Protein AF-A0A1V5GIY4-F1 (afdb_monomer_lite)

Foldseek 3Di:
DVVLLVVLLVLLVVLLVVLLPDLDLDPRDPSSVVSLVSLLVQLVCLVVCVCPPPLCRCLSVLSNVLSVVSVVLSVVCVPPVPLSSQLSVQLSVLSVCLVDVQQPLQCCLPPPPQQDKDWDQQVQWPKDKDAWPDQDPLSKIKGFFQIKIKTKDAAQQGDFFKKAWDKAWDPPFFKKKKFKWWDFPVDDDIHGRQWIFIGGPPDRLRRMIGGDDDGGTGMMMMMIGTDHGGIMMMGNIMMTSDRRHRPRDPPSSCVSSVVSSVVSCCVPDPQNVDDCVVCVPVVVVVVVVVVVVVVVVVVVVVVVPDPDDDDDDPDDPDDDDDDDDDDDDDD

Structure (mmCIF, N/CA/C/O backbone):
data_AF-A0A1V5GIY4-F1
#
_entry.id   AF-A0A1V5GIY4-F1
#
loop_
_atom_site.group_PDB
_atom_site.id
_atom_site.type_symbol
_atom_site.label_atom_id
_atom_site.label_alt_id
_atom_site.label_comp_id
_atom_site.label_asym_id
_atom_site.label_entity_id
_atom_site.label_seq_id
_atom_site.pdbx_PDB_ins_code
_atom_site.Cartn_x
_atom_site.Cartn_y
_atom_site.Cartn_z
_atom_site.occupancy
_atom_site.B_iso_or_equiv
_atom_site.auth_seq_id
_atom_site.auth_comp_id
_atom_site.auth_asym_id
_atom_site.auth_atom_id
_atom_site.pdbx_PDB_model_num
ATOM 1 N N . MET A 1 1 ? 5.012 -14.924 2.495 1.00 87.38 1 MET A N 1
ATOM 2 C CA . MET A 1 1 ? 4.623 -13.630 3.108 1.00 87.38 1 MET A CA 1
ATOM 3 C C . MET A 1 1 ? 3.136 -13.306 2.994 1.00 87.38 1 MET A C 1
ATOM 5 O O . MET A 1 1 ? 2.522 -13.155 4.038 1.00 87.38 1 MET A O 1
ATOM 9 N N . LYS A 1 2 ? 2.512 -13.271 1.803 1.00 90.75 2 LYS A N 1
ATOM 10 C CA . LYS A 1 2 ? 1.070 -12.944 1.673 1.00 90.75 2 LYS A CA 1
ATOM 11 C C . LYS A 1 2 ? 0.126 -13.796 2.541 1.00 90.75 2 LYS A C 1
ATOM 13 O O . LYS A 1 2 ? -0.765 -13.261 3.184 1.00 90.75 2 LYS A O 1
ATOM 18 N N . TYR A 1 3 ? 0.368 -15.106 2.629 1.00 92.69 3 TYR A N 1
ATOM 19 C CA . TYR A 1 3 ? -0.431 -16.002 3.473 1.00 92.69 3 TYR A CA 1
ATOM 20 C C . TYR A 1 3 ? -0.232 -15.743 4.969 1.00 92.69 3 TYR A C 1
ATOM 22 O O . TYR A 1 3 ? -1.194 -15.788 5.723 1.00 92.69 3 TYR A O 1
ATOM 30 N N . LEU A 1 4 ? 0.994 -15.407 5.386 1.00 93.62 4 LEU A N 1
ATOM 31 C CA . LEU A 1 4 ? 1.284 -15.017 6.766 1.00 93.62 4 LEU A CA 1
ATOM 32 C C . LEU A 1 4 ? 0.548 -13.723 7.129 1.00 93.62 4 LEU A C 1
ATOM 34 O O . LEU A 1 4 ? -0.063 -13.651 8.188 1.00 93.62 4 LEU A O 1
ATOM 38 N N . PHE A 1 5 ? 0.559 -12.732 6.233 1.00 94.94 5 PHE A N 1
ATOM 39 C CA . PHE A 1 5 ? -0.200 -11.495 6.411 1.00 94.94 5 PHE A CA 1
ATOM 40 C C . PHE A 1 5 ? -1.698 -11.778 6.593 1.00 94.94 5 PHE A C 1
ATOM 42 O O . PHE A 1 5 ? -2.282 -11.338 7.580 1.00 94.94 5 PHE A O 1
ATOM 49 N N . LEU A 1 6 ? -2.301 -12.570 5.699 1.00 95.19 6 LEU A N 1
ATOM 50 C CA . LEU A 1 6 ? -3.722 -12.927 5.787 1.00 95.19 6 LEU A CA 1
ATOM 51 C C . LEU A 1 6 ? -4.052 -13.708 7.065 1.00 95.19 6 LEU A C 1
ATOM 53 O O . LEU A 1 6 ? -5.088 -13.456 7.675 1.00 95.19 6 LEU A O 1
ATOM 57 N N . LEU A 1 7 ? -3.173 -14.617 7.491 1.00 95.81 7 LEU A N 1
ATOM 58 C CA . LEU A 1 7 ? -3.348 -15.394 8.717 1.00 95.81 7 LEU A CA 1
ATOM 59 C C . LEU A 1 7 ? -3.326 -14.489 9.954 1.00 95.81 7 LEU A C 1
ATOM 61 O O . LEU A 1 7 ? -4.233 -14.570 10.780 1.00 95.81 7 LEU A O 1
ATOM 65 N N . VAL A 1 8 ? -2.330 -13.604 10.074 1.00 95.88 8 VAL A N 1
ATOM 66 C CA . VAL A 1 8 ? -2.232 -12.674 11.213 1.00 95.88 8 VAL A CA 1
ATOM 67 C C . VAL A 1 8 ? -3.411 -11.699 11.215 1.00 95.88 8 VAL A C 1
ATOM 69 O O . VAL A 1 8 ? -4.016 -11.485 12.264 1.00 95.88 8 VAL A O 1
ATOM 72 N N . LEU A 1 9 ? -3.807 -11.181 10.050 1.00 96.00 9 LEU A N 1
ATOM 73 C CA . LEU A 1 9 ? -4.969 -10.302 9.925 1.00 96.00 9 LEU A CA 1
ATOM 74 C C . LEU A 1 9 ? -6.262 -11.004 10.363 1.00 96.00 9 LEU A C 1
ATOM 76 O O . LEU A 1 9 ? -7.011 -10.467 11.180 1.00 96.00 9 LEU A O 1
ATOM 80 N N . ALA A 1 10 ? -6.505 -12.221 9.870 1.00 95.56 10 ALA A N 1
ATOM 81 C CA . ALA A 1 10 ? -7.670 -13.016 10.246 1.00 95.56 10 ALA A CA 1
ATOM 82 C C . ALA A 1 10 ? -7.675 -13.347 11.747 1.00 95.56 10 ALA A C 1
ATOM 84 O O . ALA A 1 10 ? -8.715 -13.235 12.394 1.00 95.56 10 ALA A O 1
ATOM 85 N N . SER A 1 11 ? -6.512 -13.682 12.311 1.00 94.44 11 SER A N 1
ATOM 86 C CA . SER A 1 11 ? -6.311 -13.913 13.746 1.00 94.44 11 SER A CA 1
ATOM 87 C C . SER A 1 11 ? -6.731 -12.703 14.588 1.00 94.44 11 SER A C 1
ATOM 89 O O . SER A 1 11 ? -7.513 -12.859 15.532 1.00 94.44 11 SER A O 1
ATOM 91 N N . VAL A 1 12 ? -6.276 -11.496 14.230 1.00 94.81 12 VAL A N 1
ATOM 92 C CA . VAL A 1 12 ? -6.624 -10.266 14.958 1.00 94.81 12 VAL A CA 1
ATOM 93 C C . VAL A 1 12 ? -8.115 -9.978 14.831 1.00 94.81 12 VAL A C 1
ATOM 95 O O . VAL A 1 12 ? -8.777 -9.757 15.842 1.00 94.81 12 VAL A O 1
ATOM 98 N N . ILE A 1 13 ? -8.673 -10.054 13.617 1.00 95.12 13 ILE A N 1
ATOM 99 C CA . ILE A 1 13 ? -10.107 -9.829 13.385 1.00 95.12 13 ILE A CA 1
ATOM 100 C C . ILE A 1 13 ? -10.949 -10.797 14.217 1.00 95.12 13 ILE A C 1
ATOM 102 O O . ILE A 1 13 ? -11.866 -10.365 14.917 1.00 95.12 13 ILE A O 1
ATOM 106 N N . PHE A 1 14 ? -10.628 -12.091 14.178 1.00 93.56 14 PHE A N 1
ATOM 107 C CA . PHE A 1 14 ? -11.342 -13.114 14.933 1.00 93.56 14 PHE A CA 1
ATOM 108 C C . PHE A 1 14 ? -11.230 -12.882 16.444 1.00 93.56 14 PHE A C 1
ATOM 110 O O . PHE A 1 14 ? -12.246 -12.870 17.143 1.00 93.56 14 PHE A O 1
ATOM 117 N N . SER A 1 15 ? -10.019 -12.625 16.944 1.00 92.44 15 SER A N 1
ATOM 118 C CA . SER A 1 15 ? -9.764 -12.413 18.374 1.00 92.44 15 SER A CA 1
ATOM 119 C C . SER A 1 15 ? -10.493 -11.182 18.904 1.00 92.44 15 SER A C 1
ATOM 121 O O . SER A 1 15 ? -11.152 -11.262 19.944 1.00 92.44 15 SER A O 1
ATOM 123 N N . THR A 1 16 ? -10.455 -10.069 18.168 1.00 90.81 16 THR A N 1
ATOM 124 C CA . THR A 1 16 ? -11.160 -8.837 18.535 1.00 90.81 16 THR A CA 1
ATOM 125 C C . THR A 1 16 ? -12.672 -9.011 18.437 1.00 90.81 16 THR A C 1
ATOM 127 O O . THR A 1 16 ? -13.391 -8.641 19.364 1.00 90.81 16 THR A O 1
ATOM 130 N N . ALA A 1 17 ? -13.187 -9.630 17.370 1.00 90.31 17 ALA A N 1
ATOM 131 C CA . ALA A 1 17 ? -14.623 -9.868 17.206 1.00 90.31 17 ALA A CA 1
ATOM 132 C C . ALA A 1 17 ? -15.195 -10.777 18.306 1.00 90.31 17 ALA A C 1
ATOM 134 O O . ALA A 1 17 ? -16.286 -10.518 18.826 1.00 90.31 17 ALA A O 1
ATOM 135 N N . PHE A 1 18 ? -14.456 -11.817 18.693 1.00 88.38 18 PHE A N 1
ATOM 136 C CA . PHE A 1 18 ? -14.842 -12.697 19.790 1.00 88.38 18 PHE A CA 1
ATOM 137 C C . PHE A 1 18 ? -14.776 -11.972 21.139 1.00 88.38 18 PHE A C 1
ATOM 139 O O . PHE A 1 18 ? -15.748 -12.001 21.898 1.00 88.38 18 PHE A O 1
ATOM 146 N N . SER A 1 19 ? -13.688 -11.237 21.395 1.00 85.50 19 SER A N 1
ATOM 147 C CA . SER A 1 19 ? -13.547 -10.378 22.576 1.00 85.50 19 SER A CA 1
ATOM 148 C C . SER A 1 19 ? -14.716 -9.400 22.703 1.00 85.50 19 SER A C 1
ATOM 150 O O . SER A 1 19 ? -15.305 -9.274 23.775 1.00 85.50 19 SER A O 1
ATOM 152 N N . ILE A 1 20 ? -15.131 -8.759 21.607 1.00 85.62 20 ILE A N 1
ATOM 153 C CA . ILE A 1 20 ? -16.282 -7.851 21.553 1.00 85.62 20 ILE A CA 1
ATOM 154 C C . ILE A 1 20 ? -17.568 -8.541 22.029 1.00 85.62 20 ILE A C 1
ATOM 156 O O . ILE A 1 20 ? -18.307 -7.934 22.810 1.00 85.62 20 ILE A O 1
ATOM 160 N N . ARG A 1 21 ? -17.817 -9.788 21.604 1.00 83.12 21 ARG A N 1
ATOM 161 C CA . ARG A 1 21 ? -19.037 -10.555 21.923 1.00 83.12 21 ARG A CA 1
ATOM 162 C C . ARG A 1 21 ? -19.096 -11.063 23.363 1.00 83.12 21 ARG A C 1
ATOM 164 O O . ARG A 1 21 ? -20.197 -11.218 23.880 1.00 83.12 21 ARG A O 1
ATOM 171 N N . GLN A 1 22 ? -17.962 -11.301 24.021 1.00 75.75 22 GLN A N 1
ATOM 172 C CA . GLN A 1 22 ? -17.963 -11.754 25.416 1.00 75.75 22 GLN A CA 1
ATOM 173 C C . GLN A 1 22 ? -18.500 -10.654 26.348 1.00 75.75 22 GLN A C 1
ATOM 175 O O . GLN A 1 22 ? -17.896 -9.593 26.485 1.00 75.75 22 GLN A O 1
ATOM 180 N N . THR A 1 23 ? -19.658 -10.874 26.973 1.00 59.03 23 THR A N 1
ATOM 181 C CA . THR A 1 23 ? -20.341 -9.886 27.832 1.00 59.03 23 THR A CA 1
ATOM 182 C C . THR A 1 23 ? -19.964 -9.986 29.307 1.00 59.03 23 THR A C 1
ATOM 184 O O . THR A 1 23 ? -20.072 -8.992 30.021 1.00 59.03 23 THR A O 1
ATOM 187 N N . LYS A 1 24 ? -19.499 -11.153 29.764 1.00 56.78 24 LYS A N 1
ATOM 188 C CA . LYS A 1 24 ? -18.993 -11.368 31.124 1.00 56.78 24 LYS A CA 1
ATOM 189 C C . LYS A 1 24 ? -17.469 -11.353 31.134 1.00 56.78 24 LYS A C 1
ATOM 191 O O . LYS A 1 24 ? -16.835 -11.866 30.216 1.00 56.78 24 LYS A O 1
ATOM 196 N N . GLN A 1 25 ? -16.904 -10.794 32.202 1.00 55.00 25 GLN A N 1
ATOM 197 C CA . GLN A 1 25 ? -15.479 -10.801 32.545 1.00 55.00 25 GLN A CA 1
ATOM 198 C C . GLN A 1 25 ? -15.009 -12.210 32.959 1.00 55.00 25 GLN A C 1
ATOM 200 O O . GLN A 1 25 ? -14.327 -12.388 33.961 1.00 55.00 25 GLN A O 1
ATOM 205 N N . GLU A 1 26 ? -15.417 -13.246 32.236 1.00 53.28 26 GLU A N 1
ATOM 206 C CA . GLU A 1 26 ? -14.813 -14.562 32.393 1.00 53.28 26 GLU A CA 1
ATOM 207 C C . GLU A 1 26 ? -13.546 -14.618 31.547 1.00 53.28 26 GLU A C 1
ATOM 209 O O . GLU A 1 26 ? -13.453 -13.964 30.507 1.00 53.28 26 GLU A O 1
ATOM 214 N N . ARG A 1 27 ? -12.545 -15.343 32.065 1.00 61.78 27 ARG A N 1
ATOM 215 C CA . ARG A 1 27 ? -11.192 -15.478 31.509 1.00 61.78 27 ARG A CA 1
ATOM 216 C C . ARG A 1 27 ? -11.225 -15.457 29.983 1.00 61.78 27 ARG A C 1
ATOM 218 O O . ARG A 1 27 ? -11.874 -16.298 29.363 1.00 61.78 27 ARG A O 1
ATOM 225 N N . LEU A 1 28 ? -10.510 -14.487 29.407 1.00 67.19 28 LEU A N 1
ATOM 226 C CA . LEU A 1 28 ? -10.371 -14.348 27.964 1.00 67.19 28 LEU A CA 1
ATOM 227 C C . LEU A 1 28 ? -10.007 -15.713 27.378 1.00 67.19 28 LEU A C 1
ATOM 229 O O . LEU A 1 28 ? -9.085 -16.371 27.865 1.00 67.19 28 LEU A O 1
ATOM 233 N N . SER A 1 29 ? -10.767 -16.154 26.377 1.00 74.75 29 SER A N 1
ATOM 234 C CA . SER A 1 29 ? -10.565 -17.486 25.815 1.00 74.75 29 SER A CA 1
ATOM 235 C C . SER A 1 29 ? -9.124 -17.631 25.312 1.00 74.75 29 SER A C 1
ATOM 237 O O . SER A 1 29 ? -8.572 -16.705 24.709 1.00 74.75 29 SER A O 1
ATOM 239 N N . TYR A 1 30 ? -8.514 -18.794 25.558 1.00 78.00 30 TYR A N 1
ATOM 240 C CA . TYR A 1 30 ? -7.176 -19.125 25.063 1.00 78.00 30 TYR A CA 1
ATOM 241 C C . TYR A 1 30 ? -6.956 -18.762 23.578 1.00 78.00 30 TYR A C 1
ATOM 243 O O . TYR A 1 30 ? -5.927 -18.150 23.286 1.00 78.00 30 TYR A O 1
ATOM 251 N N . PRO A 1 31 ? -7.900 -19.020 22.641 1.00 78.81 31 PRO A N 1
ATOM 252 C CA . PRO A 1 31 ? -7.699 -18.643 21.240 1.00 78.81 31 PRO A CA 1
ATOM 253 C C . PRO A 1 31 ? -7.582 -17.127 21.010 1.00 78.81 31 PRO A C 1
ATOM 255 O O . PRO A 1 31 ? -6.789 -16.716 20.167 1.00 78.81 31 PRO A O 1
ATOM 258 N N . CYS A 1 32 ? -8.286 -16.279 21.770 1.00 84.38 32 CYS A N 1
ATOM 259 C CA . CYS A 1 32 ? -8.125 -14.821 21.666 1.00 84.38 32 CYS A CA 1
ATOM 260 C C . CYS A 1 32 ? -6.744 -14.355 22.134 1.00 84.38 32 CYS A C 1
ATOM 262 O O . CYS A 1 32 ? -6.121 -13.508 21.496 1.00 84.38 32 CYS A O 1
ATOM 264 N N . LEU A 1 33 ? -6.264 -14.907 23.253 1.00 86.19 33 LEU A N 1
ATOM 265 C CA . LEU A 1 33 ? -4.928 -14.609 23.773 1.00 86.19 33 LEU A CA 1
ATOM 266 C C . LEU A 1 33 ? -3.845 -15.040 22.787 1.00 86.19 33 LEU A C 1
ATOM 268 O O . LEU A 1 33 ? -2.929 -14.266 22.519 1.00 86.19 33 LEU A O 1
ATOM 272 N N . ALA A 1 34 ? -3.979 -16.239 22.220 1.00 89.31 34 ALA A N 1
ATOM 273 C CA . ALA A 1 34 ? -3.058 -16.750 21.214 1.00 89.31 34 ALA A CA 1
ATOM 274 C C . ALA A 1 34 ? -3.024 -15.850 19.969 1.00 89.31 34 ALA A C 1
ATOM 276 O O . ALA A 1 34 ? -1.942 -15.532 19.476 1.00 89.31 34 ALA A O 1
ATOM 277 N N . GLY A 1 35 ? -4.185 -15.384 19.498 1.00 91.62 35 GLY A N 1
ATOM 278 C CA . GLY A 1 35 ? -4.260 -14.503 18.335 1.00 91.62 35 GLY A CA 1
ATOM 279 C C . GLY A 1 35 ? -3.594 -13.143 18.557 1.00 91.62 35 GLY A C 1
ATOM 280 O O . GLY A 1 35 ? -2.789 -12.706 17.729 1.00 91.62 35 GLY A O 1
ATOM 281 N N . PHE A 1 36 ? -3.845 -12.504 19.706 1.00 92.94 36 PHE A N 1
ATOM 282 C CA . PHE A 1 36 ? -3.166 -11.255 20.067 1.00 92.94 36 PHE A CA 1
ATOM 283 C C . PHE A 1 36 ? -1.662 -11.447 20.279 1.00 92.94 36 PHE A C 1
ATOM 285 O O . PHE A 1 36 ? -0.874 -10.634 19.801 1.00 92.94 36 PHE A O 1
ATOM 292 N N . ALA A 1 37 ? -1.247 -12.535 20.933 1.00 93.38 37 ALA A N 1
ATOM 293 C CA . ALA A 1 37 ? 0.167 -12.850 21.117 1.00 93.38 37 ALA A CA 1
ATOM 294 C C . ALA A 1 37 ? 0.881 -13.049 19.771 1.00 93.38 37 ALA A C 1
ATOM 296 O O . ALA A 1 37 ? 1.954 -12.485 19.562 1.00 93.38 37 ALA A O 1
ATOM 297 N N . ALA A 1 38 ? 0.267 -13.773 18.830 1.00 94.50 38 ALA A N 1
ATOM 298 C CA . ALA A 1 38 ? 0.810 -13.963 17.487 1.00 94.50 38 ALA A CA 1
ATOM 299 C C . ALA A 1 38 ? 0.981 -12.630 16.736 1.00 94.50 38 ALA A C 1
ATOM 301 O O . ALA A 1 38 ? 2.010 -12.412 16.096 1.00 94.50 38 ALA A O 1
ATOM 302 N N . ALA A 1 39 ? 0.014 -11.714 16.852 1.00 95.94 39 ALA A N 1
ATOM 303 C CA . ALA A 1 39 ? 0.110 -10.383 16.253 1.00 95.94 39 ALA A CA 1
ATOM 304 C C . ALA A 1 39 ? 1.230 -9.536 16.882 1.00 95.94 39 ALA A C 1
ATOM 306 O O . ALA A 1 39 ? 1.997 -8.900 16.159 1.00 95.94 39 ALA A O 1
ATOM 307 N N . CYS A 1 40 ? 1.381 -9.570 18.209 1.00 96.19 40 CYS A N 1
ATOM 308 C CA . CYS A 1 40 ? 2.476 -8.890 18.904 1.00 96.19 40 CYS A CA 1
ATOM 309 C C . CYS A 1 40 ? 3.850 -9.454 18.508 1.00 96.19 40 CYS A C 1
ATOM 311 O O . CYS A 1 40 ? 4.776 -8.685 18.260 1.00 96.19 40 CYS A O 1
ATOM 313 N N . LEU A 1 41 ? 3.986 -10.779 18.389 1.00 95.56 41 LEU A N 1
ATOM 314 C CA . LEU A 1 41 ? 5.222 -11.412 17.913 1.00 95.56 41 LEU A CA 1
ATOM 315 C C . LEU A 1 41 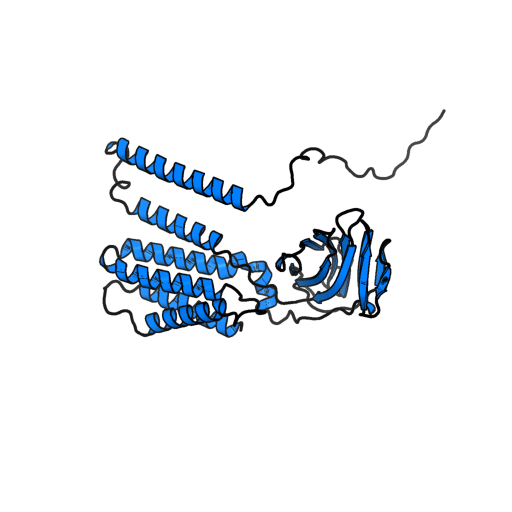? 5.546 -11.003 16.471 1.00 95.56 41 LEU A C 1
ATOM 317 O O . LEU A 1 41 ? 6.693 -10.676 16.167 1.00 95.56 41 LEU A O 1
ATOM 321 N N . ALA A 1 42 ? 4.539 -10.957 15.594 1.00 95.38 42 ALA A N 1
ATOM 322 C CA . ALA A 1 42 ? 4.717 -10.489 14.222 1.00 95.38 42 ALA A CA 1
ATOM 323 C C . ALA A 1 42 ? 5.141 -9.010 14.164 1.00 95.38 42 ALA A C 1
ATOM 325 O O . ALA A 1 42 ? 5.996 -8.655 13.354 1.00 95.38 42 ALA A O 1
ATOM 326 N N . ALA A 1 43 ? 4.606 -8.159 15.044 1.00 96.31 43 ALA A N 1
ATOM 327 C CA . ALA A 1 43 ? 5.025 -6.763 15.164 1.00 96.31 43 ALA A CA 1
ATOM 328 C C . ALA A 1 43 ? 6.477 -6.618 15.636 1.00 96.31 43 ALA A C 1
ATOM 330 O O . ALA A 1 43 ? 7.217 -5.805 15.086 1.00 96.31 43 ALA A O 1
ATOM 331 N N . ILE A 1 44 ? 6.911 -7.426 16.608 1.00 95.44 44 ILE A N 1
ATOM 332 C CA . ILE A 1 44 ? 8.313 -7.448 17.054 1.00 95.44 44 ILE A CA 1
ATOM 333 C C . ILE A 1 44 ? 9.228 -7.867 15.897 1.00 95.44 44 ILE A C 1
ATOM 335 O O . ILE A 1 44 ? 10.260 -7.235 15.679 1.00 95.44 44 ILE A O 1
ATOM 339 N N . ALA A 1 45 ? 8.836 -8.877 15.116 1.00 94.31 45 ALA A N 1
ATOM 340 C CA . ALA A 1 45 ? 9.589 -9.302 13.937 1.00 94.31 45 ALA A CA 1
ATOM 341 C C . ALA A 1 45 ? 9.676 -8.198 12.861 1.00 94.31 45 ALA A C 1
ATOM 343 O O . ALA A 1 45 ? 10.727 -8.022 12.243 1.00 94.31 45 ALA A O 1
ATOM 344 N N . ASP A 1 46 ? 8.603 -7.427 12.660 1.00 94.00 46 ASP A N 1
ATOM 345 C CA . ASP A 1 46 ? 8.578 -6.263 11.760 1.00 94.00 46 ASP A CA 1
ATOM 346 C C . ASP A 1 46 ? 9.576 -5.183 12.213 1.00 94.00 46 ASP A C 1
ATOM 348 O O . ASP A 1 46 ? 10.420 -4.752 11.424 1.00 94.00 46 ASP A O 1
ATOM 352 N N . ILE A 1 47 ? 9.574 -4.835 13.508 1.00 93.62 47 ILE A N 1
ATOM 353 C CA . ILE A 1 47 ? 10.529 -3.882 14.109 1.00 93.62 47 ILE A CA 1
ATOM 354 C C . ILE A 1 47 ? 11.973 -4.387 13.993 1.00 93.62 47 ILE A C 1
ATOM 356 O O . ILE A 1 47 ? 12.863 -3.623 13.616 1.00 93.62 47 ILE A O 1
ATOM 360 N N . ALA A 1 48 ? 12.208 -5.673 14.266 1.00 93.81 48 ALA A N 1
ATOM 361 C CA . ALA A 1 48 ? 13.522 -6.308 14.142 1.00 93.81 48 ALA A CA 1
ATOM 362 C C . ALA A 1 48 ? 14.032 -6.347 12.688 1.00 93.81 48 ALA A C 1
ATOM 364 O O . ALA A 1 48 ? 15.198 -6.649 12.434 1.00 93.81 48 ALA A O 1
ATOM 365 N N . GLY A 1 49 ? 13.179 -6.007 11.719 1.00 90.69 49 GLY A N 1
ATOM 366 C CA . GLY A 1 49 ? 13.532 -5.914 10.313 1.00 90.69 49 GLY A CA 1
ATOM 367 C C . GLY A 1 49 ? 13.370 -7.218 9.541 1.00 90.69 49 GLY A C 1
ATOM 368 O O . GLY A 1 49 ? 13.782 -7.261 8.385 1.00 90.69 49 GLY A O 1
ATOM 369 N N . ALA A 1 50 ? 12.726 -8.242 10.110 1.00 90.19 50 ALA A N 1
ATOM 370 C CA . ALA A 1 50 ? 12.424 -9.491 9.402 1.00 90.19 50 ALA A CA 1
ATOM 371 C C . ALA A 1 50 ? 11.512 -9.270 8.179 1.00 90.19 50 ALA A C 1
ATOM 373 O O . ALA A 1 50 ? 11.482 -10.084 7.262 1.00 90.19 50 ALA A O 1
ATOM 374 N N . MET A 1 51 ? 10.788 -8.147 8.156 1.00 87.38 51 MET A N 1
ATOM 375 C CA . MET A 1 51 ? 9.908 -7.744 7.056 1.00 87.38 51 MET A CA 1
ATOM 376 C C . MET A 1 51 ? 10.577 -6.771 6.068 1.00 87.38 51 MET A C 1
ATOM 378 O O . MET A 1 51 ? 9.920 -6.317 5.124 1.00 87.38 51 MET A O 1
ATOM 382 N N . LYS A 1 52 ? 11.866 -6.427 6.249 1.00 84.69 52 LYS A N 1
ATOM 383 C CA . LYS A 1 52 ? 12.605 -5.557 5.314 1.00 84.69 52 LYS A CA 1
ATOM 384 C C . LYS A 1 52 ? 12.626 -6.189 3.920 1.00 84.69 52 LYS A C 1
ATOM 386 O O . LYS A 1 52 ? 12.875 -7.377 3.770 1.00 84.69 52 LYS A O 1
ATOM 391 N N . GLY A 1 53 ? 12.338 -5.382 2.900 1.00 81.81 53 GLY A N 1
ATOM 392 C CA . GLY A 1 53 ? 12.258 -5.839 1.507 1.00 81.81 53 GLY A CA 1
ATOM 393 C C . GLY A 1 53 ? 10.956 -6.560 1.141 1.00 81.81 53 GLY A C 1
ATOM 394 O O . GLY A 1 53 ? 10.759 -6.896 -0.021 1.00 81.81 53 GLY A O 1
ATOM 395 N N . THR A 1 54 ? 10.042 -6.774 2.092 1.00 89.56 54 THR A N 1
ATOM 396 C CA . THR A 1 54 ? 8.704 -7.303 1.796 1.00 89.56 54 THR A CA 1
ATOM 397 C C . THR A 1 54 ? 7.705 -6.163 1.593 1.00 89.56 54 THR A C 1
ATOM 399 O O . THR A 1 54 ? 7.863 -5.099 2.199 1.00 89.56 54 THR A O 1
ATOM 402 N N . PRO A 1 55 ? 6.623 -6.377 0.821 1.00 90.19 55 PRO A N 1
ATOM 403 C CA . PRO A 1 55 ? 5.607 -5.351 0.630 1.00 90.19 55 PRO A CA 1
ATOM 404 C C . PRO A 1 55 ? 4.755 -5.106 1.885 1.00 90.19 55 PRO A C 1
ATOM 406 O O . PRO A 1 55 ? 3.936 -4.207 1.880 1.00 90.19 55 PRO A O 1
ATOM 409 N N . PHE A 1 56 ? 4.926 -5.871 2.969 1.00 92.75 56 PHE A N 1
ATOM 410 C CA . PHE A 1 56 ? 4.091 -5.786 4.176 1.00 92.75 56 PHE A CA 1
ATOM 411 C C . PHE A 1 56 ? 4.748 -5.021 5.331 1.00 92.75 56 PHE A C 1
ATOM 413 O O . PHE A 1 56 ? 4.294 -5.120 6.473 1.00 92.75 56 PHE A O 1
ATOM 420 N N . ARG A 1 57 ? 5.836 -4.292 5.066 1.00 87.50 57 ARG A N 1
ATOM 421 C CA . ARG A 1 57 ? 6.558 -3.536 6.094 1.00 87.50 57 ARG A CA 1
ATOM 422 C C . ARG A 1 57 ? 5.618 -2.563 6.817 1.00 87.50 57 ARG A C 1
ATOM 424 O O . ARG A 1 57 ? 4.908 -1.792 6.179 1.00 87.50 57 ARG A O 1
ATOM 431 N N . GLY A 1 58 ? 5.619 -2.599 8.148 1.00 91.50 58 GLY A N 1
ATOM 432 C CA . GLY A 1 58 ? 4.767 -1.760 8.998 1.00 91.50 58 GLY A CA 1
ATOM 433 C C . GLY A 1 58 ? 3.335 -2.277 9.185 1.00 91.50 58 GLY A C 1
ATOM 434 O O . GLY A 1 58 ? 2.663 -1.872 10.135 1.00 91.50 58 GLY A O 1
ATOM 435 N N . ALA A 1 59 ? 2.857 -3.196 8.341 1.00 95.56 59 ALA A N 1
ATOM 436 C CA . ALA A 1 59 ? 1.511 -3.750 8.461 1.00 95.56 59 ALA A CA 1
ATOM 437 C C . ALA A 1 59 ? 1.384 -4.696 9.660 1.00 95.56 59 ALA A C 1
ATOM 439 O O . ALA A 1 59 ? 0.392 -4.649 10.389 1.00 95.56 59 ALA A O 1
ATOM 440 N N . PHE A 1 60 ? 2.408 -5.519 9.904 1.00 96.62 60 PHE A N 1
ATOM 441 C CA . PHE A 1 60 ? 2.451 -6.382 11.083 1.00 96.62 60 PHE A CA 1
ATOM 442 C C . PHE A 1 60 ? 2.613 -5.566 12.362 1.00 96.62 60 PHE A C 1
ATOM 444 O O . PHE A 1 60 ? 1.947 -5.865 13.353 1.00 96.62 60 PHE A O 1
ATOM 451 N N . LEU A 1 61 ? 3.413 -4.497 12.319 1.00 96.69 61 LEU A N 1
ATOM 452 C CA . LEU A 1 61 ? 3.512 -3.545 13.421 1.00 96.69 61 LEU A CA 1
ATOM 453 C C . LEU A 1 61 ? 2.147 -2.939 13.782 1.00 96.69 61 LEU A C 1
ATOM 455 O O . LEU A 1 61 ? 1.771 -2.952 14.954 1.00 96.69 61 LEU A O 1
ATOM 459 N N . LEU A 1 62 ? 1.371 -2.473 12.797 1.00 97.19 62 LEU A N 1
ATOM 460 C CA . LEU A 1 62 ? 0.026 -1.947 13.049 1.00 97.19 62 LEU A CA 1
ATOM 461 C C . LEU A 1 62 ? -0.895 -2.995 13.686 1.00 97.19 62 LEU A C 1
ATOM 463 O O . LEU A 1 62 ? -1.551 -2.700 14.684 1.00 97.19 62 LEU A O 1
ATOM 467 N N . MET A 1 63 ? -0.916 -4.220 13.152 1.00 97.56 63 MET A N 1
ATOM 468 C CA . MET A 1 63 ? -1.726 -5.311 13.709 1.00 97.56 63 MET A CA 1
ATOM 469 C C . MET A 1 63 ? -1.349 -5.631 15.163 1.00 97.56 63 MET A C 1
ATOM 471 O O . MET A 1 63 ? -2.239 -5.830 15.990 1.00 97.56 63 MET A O 1
ATOM 475 N N . GLY A 1 64 ? -0.056 -5.636 15.504 1.00 96.81 64 GLY A N 1
ATOM 476 C CA . GLY A 1 64 ? 0.389 -5.840 16.885 1.00 96.81 64 GLY A CA 1
ATOM 477 C C . GLY A 1 64 ? 0.034 -4.680 17.818 1.00 96.81 64 GLY A C 1
ATOM 478 O O . GLY A 1 64 ? -0.380 -4.926 18.948 1.00 96.81 64 GLY A O 1
ATOM 479 N N . ILE A 1 65 ? 0.110 -3.428 17.351 1.00 95.88 65 ILE A N 1
ATOM 480 C CA . ILE A 1 65 ? -0.351 -2.260 18.125 1.00 95.88 65 ILE A CA 1
ATOM 481 C C . ILE A 1 65 ? -1.847 -2.379 18.426 1.00 95.88 65 ILE A C 1
ATOM 483 O O . ILE A 1 65 ? -2.259 -2.201 19.572 1.00 95.88 65 ILE A O 1
ATOM 487 N N . VAL A 1 66 ? -2.658 -2.715 17.420 1.00 95.81 66 VAL A N 1
ATOM 488 C CA . VAL A 1 66 ? -4.106 -2.912 17.588 1.00 95.81 66 VAL A CA 1
ATOM 489 C C . VAL A 1 66 ? -4.373 -4.040 18.584 1.00 95.81 66 VAL A C 1
ATOM 491 O O . VAL A 1 66 ? -5.136 -3.846 19.526 1.00 95.81 66 VAL A O 1
ATOM 494 N N . ALA A 1 67 ? -3.697 -5.183 18.445 1.00 95.44 67 ALA A N 1
ATOM 495 C CA . ALA A 1 67 ? -3.825 -6.307 19.371 1.00 95.44 67 ALA A CA 1
ATOM 496 C C . ALA A 1 67 ? -3.465 -5.931 20.822 1.00 95.44 67 ALA A C 1
ATOM 498 O O . ALA A 1 67 ? -4.180 -6.301 21.756 1.00 95.44 67 ALA A O 1
ATOM 499 N N . ALA A 1 68 ? -2.396 -5.157 21.024 1.00 93.81 68 ALA A N 1
ATOM 500 C CA . ALA A 1 68 ? -1.999 -4.673 22.343 1.00 93.81 68 ALA A CA 1
ATOM 501 C C . ALA A 1 68 ? -3.030 -3.697 22.939 1.00 93.81 68 ALA A C 1
ATOM 503 O O . ALA A 1 68 ? -3.374 -3.806 24.118 1.00 93.81 68 ALA A O 1
ATOM 504 N N . LEU A 1 69 ? -3.563 -2.772 22.132 1.00 92.38 69 LEU A N 1
ATOM 505 C CA . LEU A 1 69 ? -4.621 -1.850 22.557 1.00 92.38 69 LEU A CA 1
ATOM 506 C C . LEU A 1 69 ? -5.901 -2.600 22.937 1.00 92.38 69 LEU A C 1
ATOM 508 O O . LEU A 1 69 ? -6.482 -2.318 23.985 1.00 92.38 69 LEU A O 1
ATOM 512 N N . GLU A 1 70 ? -6.306 -3.592 22.146 1.00 91.19 70 GLU A N 1
ATOM 513 C CA . GLU A 1 70 ? -7.459 -4.445 22.450 1.00 91.19 70 GLU A CA 1
ATOM 514 C C . GLU A 1 70 ? -7.271 -5.201 23.766 1.00 91.19 70 GLU A C 1
ATOM 516 O O . GLU A 1 70 ? -8.176 -5.237 24.603 1.00 91.19 70 GLU A O 1
ATOM 521 N N . PHE A 1 71 ? -6.072 -5.729 24.017 1.00 88.25 71 PHE A N 1
ATOM 522 C CA . PHE A 1 71 ? -5.752 -6.370 25.290 1.00 88.25 71 PHE A CA 1
ATOM 523 C C . PHE A 1 71 ? -5.916 -5.419 26.491 1.00 88.25 71 PHE A C 1
ATOM 525 O O . PHE A 1 71 ? -6.438 -5.819 27.537 1.00 88.25 71 PHE A O 1
ATOM 532 N N . LEU A 1 72 ? -5.526 -4.148 26.353 1.00 88.06 72 LEU A N 1
ATOM 533 C CA . LEU A 1 72 ? -5.728 -3.130 27.393 1.00 88.06 72 LEU A CA 1
ATOM 534 C C . LEU A 1 72 ? -7.206 -2.753 27.563 1.00 88.06 72 LEU A C 1
ATOM 536 O O . LEU A 1 72 ? -7.678 -2.603 28.694 1.00 88.06 72 LEU A O 1
ATOM 540 N N . LEU A 1 73 ? -7.944 -2.631 26.461 1.00 87.62 73 LEU A N 1
ATOM 541 C CA . LEU A 1 73 ? -9.376 -2.334 26.465 1.00 87.62 73 LEU A CA 1
ATOM 542 C C . LEU A 1 73 ? -10.179 -3.436 27.166 1.00 87.62 73 LEU A C 1
ATOM 544 O O . LEU A 1 73 ? -11.058 -3.134 27.974 1.00 87.62 73 LEU A O 1
ATOM 548 N N . ILE A 1 74 ? -9.818 -4.705 26.961 1.00 82.94 74 ILE A N 1
ATOM 549 C CA . ILE A 1 74 ? -10.442 -5.851 27.639 1.00 82.94 74 ILE A CA 1
ATOM 550 C C . ILE A 1 74 ? -10.352 -5.726 29.163 1.00 82.94 74 ILE A C 1
ATOM 552 O O . ILE A 1 74 ? -11.344 -5.973 29.849 1.00 82.94 74 ILE A O 1
ATOM 556 N N . LYS A 1 75 ? -9.214 -5.274 29.711 1.00 82.06 75 LYS A N 1
ATOM 557 C CA . LYS A 1 75 ? -9.067 -5.062 31.165 1.00 82.06 75 LYS A CA 1
ATOM 558 C C . LYS A 1 75 ? -10.032 -4.003 31.706 1.00 82.06 75 LYS A C 1
ATOM 560 O O . LYS A 1 75 ? -10.486 -4.118 32.840 1.00 82.06 75 LYS A O 1
ATOM 565 N N . LYS A 1 76 ? -10.371 -2.994 30.897 1.00 82.00 76 LYS A N 1
ATOM 566 C CA . LYS A 1 76 ? -11.330 -1.931 31.249 1.00 82.00 76 LYS A CA 1
ATOM 567 C C . LYS A 1 76 ? -12.788 -2.297 30.962 1.00 82.00 76 LYS A C 1
ATOM 569 O O . LYS A 1 76 ? -13.694 -1.606 31.425 1.00 82.00 76 LYS A O 1
ATOM 574 N N . LYS A 1 77 ? -13.038 -3.394 30.241 1.00 81.50 77 LYS A N 1
ATOM 575 C CA . LYS A 1 77 ? -14.382 -3.819 29.822 1.00 81.50 77 LYS A CA 1
ATOM 576 C C . LYS A 1 77 ? -15.329 -4.097 30.993 1.00 81.50 77 LYS A C 1
ATOM 578 O O . LYS A 1 77 ? -16.531 -3.926 30.837 1.00 81.50 77 LYS A O 1
ATOM 583 N N . ALA A 1 78 ? -14.788 -4.482 32.149 1.00 76.88 78 ALA A N 1
ATOM 584 C CA . ALA A 1 78 ? -15.534 -4.698 33.387 1.00 76.88 78 ALA A CA 1
ATOM 585 C C . ALA A 1 78 ? -16.336 -3.468 33.836 1.00 76.88 78 ALA A C 1
ATOM 587 O O . ALA A 1 78 ? -17.485 -3.593 34.245 1.00 76.88 78 ALA A O 1
ATOM 588 N N . ALA A 1 79 ? -15.722 -2.285 33.737 1.00 80.19 79 ALA A N 1
ATOM 589 C CA . ALA A 1 79 ? -16.325 -1.036 34.179 1.00 80.19 79 ALA A CA 1
ATOM 590 C C . ALA A 1 79 ? -17.354 -0.517 33.163 1.00 80.19 79 ALA A C 1
ATOM 592 O O . ALA A 1 79 ? -18.454 -0.120 33.535 1.00 80.19 79 ALA A O 1
ATOM 593 N N . GLU A 1 80 ? -17.016 -0.552 31.868 1.00 82.62 80 GLU A N 1
ATOM 594 C CA . GLU A 1 80 ? -17.838 0.052 30.810 1.00 82.62 80 GLU A CA 1
ATOM 595 C C . GLU A 1 80 ? -17.967 -0.853 29.568 1.00 82.62 80 GLU A C 1
ATOM 597 O O . GLU A 1 80 ? -17.440 -0.547 28.490 1.00 82.62 80 GLU A O 1
ATOM 602 N N . PRO A 1 81 ? -18.707 -1.973 29.654 1.00 82.81 81 PRO A N 1
ATOM 603 C CA . PRO A 1 81 ? -18.696 -3.005 28.614 1.00 82.81 81 PRO A CA 1
ATOM 604 C C . PRO A 1 81 ? -19.220 -2.508 27.261 1.00 82.81 81 PRO A C 1
ATOM 606 O O . PRO A 1 81 ? -18.707 -2.897 26.208 1.00 82.81 81 PRO A O 1
ATOM 609 N N . LYS A 1 82 ? -20.228 -1.624 27.272 1.00 85.25 82 LYS A N 1
ATOM 610 C CA . LYS A 1 82 ? -20.839 -1.068 26.053 1.00 85.25 82 LYS A CA 1
ATOM 611 C C . LYS A 1 82 ? -19.914 -0.078 25.338 1.00 85.25 82 LYS A C 1
ATOM 613 O O . LYS A 1 82 ? -19.828 -0.121 24.113 1.00 85.25 82 LYS A O 1
ATOM 618 N N . VAL A 1 83 ? -19.239 0.795 26.087 1.00 87.62 83 VAL A N 1
ATOM 619 C CA . VAL A 1 83 ? -18.330 1.817 25.541 1.00 87.62 83 VAL A CA 1
ATOM 620 C C . VAL A 1 83 ? -17.095 1.142 24.961 1.00 87.62 83 VAL A C 1
ATOM 622 O O . VAL A 1 83 ? -16.802 1.317 23.779 1.00 87.62 83 VAL A O 1
ATOM 625 N N . VAL A 1 84 ? -16.450 0.277 25.749 1.00 88.50 84 VAL A N 1
ATOM 626 C CA . VAL A 1 84 ? -15.266 -0.480 25.326 1.00 88.50 84 VAL A CA 1
ATOM 627 C C . VAL A 1 84 ? -15.549 -1.290 24.062 1.00 88.50 84 VAL A C 1
ATOM 629 O O . VAL A 1 84 ? -14.794 -1.206 23.102 1.00 88.50 84 VAL A O 1
ATOM 632 N N . SER A 1 85 ? -16.681 -2.001 24.000 1.00 89.56 85 SER A N 1
ATOM 633 C CA . SER A 1 85 ? -17.058 -2.778 22.812 1.00 89.56 85 SER A CA 1
ATOM 634 C C . SER A 1 85 ? -17.194 -1.922 21.546 1.00 89.56 85 SER A C 1
ATOM 636 O O . SER A 1 85 ? -16.804 -2.360 20.463 1.00 89.56 85 SER A O 1
ATOM 638 N N . ARG A 1 86 ? -17.741 -0.704 21.657 1.00 91.56 86 ARG A N 1
ATOM 639 C CA . ARG A 1 86 ? -17.859 0.219 20.519 1.00 91.56 86 ARG A CA 1
ATOM 640 C C . ARG A 1 86 ? -16.493 0.756 20.092 1.00 91.56 86 ARG A C 1
ATOM 642 O O . ARG A 1 86 ? -16.233 0.802 18.893 1.00 91.56 86 ARG A O 1
ATOM 649 N N . ILE A 1 87 ? -15.629 1.109 21.047 1.00 92.62 87 ILE A N 1
ATOM 650 C CA . ILE A 1 87 ? -14.265 1.580 20.766 1.00 92.62 87 ILE A CA 1
ATOM 651 C C . ILE A 1 87 ? -13.455 0.480 20.071 1.00 92.62 87 ILE A C 1
ATOM 653 O O . ILE A 1 87 ? -12.859 0.746 19.032 1.00 92.62 87 ILE A O 1
ATOM 657 N N . SER A 1 88 ? -13.515 -0.761 20.563 1.00 92.88 88 SER A N 1
ATOM 658 C CA . SER A 1 88 ? -12.854 -1.908 19.928 1.00 92.88 88 SER A CA 1
ATOM 659 C C . SER A 1 88 ? -13.329 -2.140 18.491 1.00 92.88 88 SER A C 1
ATOM 661 O O . SER A 1 88 ? -12.533 -2.352 17.581 1.00 92.88 88 SER A O 1
ATOM 663 N N . LYS A 1 89 ? -14.644 -2.041 18.235 1.00 93.19 89 LYS A N 1
ATOM 664 C CA . LYS A 1 89 ? -15.180 -2.125 16.862 1.00 93.19 89 LYS A CA 1
ATOM 665 C C . LYS A 1 89 ? -14.602 -1.033 15.967 1.00 93.19 89 LYS A C 1
ATOM 667 O O . LYS A 1 89 ? -14.216 -1.322 14.839 1.00 93.19 89 LYS A O 1
ATOM 672 N N . ALA A 1 90 ? -14.548 0.202 16.458 1.00 94.38 90 ALA A N 1
ATOM 673 C CA . ALA A 1 90 ? -14.012 1.323 15.701 1.00 94.38 90 ALA A CA 1
ATOM 674 C C . ALA A 1 90 ? -12.512 1.164 15.407 1.00 94.38 90 ALA A C 1
ATOM 676 O O . ALA A 1 90 ? -12.100 1.367 14.267 1.00 94.38 90 ALA A O 1
ATOM 677 N N . ALA A 1 91 ? -11.717 0.742 16.395 1.00 95.31 91 ALA A N 1
ATOM 678 C CA . ALA A 1 91 ? -10.293 0.459 16.224 1.00 95.31 91 ALA A CA 1
ATOM 679 C C . ALA A 1 91 ? -10.060 -0.661 15.196 1.00 95.31 91 ALA A C 1
ATOM 681 O O . ALA A 1 91 ? -9.244 -0.511 14.285 1.00 95.31 91 ALA A O 1
ATOM 682 N N . LEU A 1 92 ? -10.841 -1.745 15.273 1.00 95.62 92 LEU A N 1
ATOM 683 C CA . LEU A 1 92 ? -10.771 -2.841 14.309 1.00 95.62 92 LEU A CA 1
ATOM 684 C C . LEU A 1 92 ? -11.114 -2.380 12.885 1.00 95.62 92 LEU A C 1
ATOM 686 O O . LEU A 1 92 ? -10.392 -2.708 11.946 1.00 95.62 92 LEU A O 1
ATOM 690 N N . ILE A 1 93 ? -12.189 -1.602 12.722 1.00 95.50 93 ILE A N 1
ATOM 691 C CA . ILE A 1 93 ? -12.588 -1.048 11.419 1.00 95.50 93 ILE A CA 1
ATOM 692 C C . ILE A 1 93 ? -11.490 -0.128 10.874 1.00 95.50 93 ILE A C 1
ATOM 694 O O . ILE A 1 93 ? -11.123 -0.260 9.710 1.00 95.50 93 ILE A O 1
ATOM 698 N N . ALA A 1 94 ? -10.925 0.755 11.701 1.00 96.88 94 ALA A N 1
ATOM 699 C CA . ALA A 1 94 ? -9.843 1.651 11.296 1.00 96.88 94 ALA A CA 1
ATOM 700 C C . ALA A 1 94 ? -8.604 0.879 10.816 1.00 96.88 94 ALA A C 1
ATOM 702 O O . ALA A 1 94 ? -8.022 1.231 9.792 1.00 96.88 94 ALA A O 1
ATOM 703 N N . MET A 1 95 ? -8.231 -0.205 11.503 1.00 97.06 95 MET A N 1
ATOM 704 C CA . MET A 1 95 ? -7.134 -1.079 11.078 1.00 97.06 95 MET A CA 1
ATOM 705 C C . MET A 1 95 ? -7.447 -1.754 9.737 1.00 97.06 95 MET A C 1
ATOM 707 O O . MET A 1 95 ? -6.597 -1.770 8.850 1.00 97.06 95 MET A O 1
ATOM 711 N N . VAL A 1 96 ? -8.656 -2.299 9.567 1.00 96.44 96 VAL A N 1
ATOM 712 C CA . VAL A 1 96 ? -9.056 -2.933 8.301 1.00 96.44 96 VAL A CA 1
ATOM 713 C C . VAL A 1 96 ? -9.019 -1.918 7.161 1.00 96.44 96 VAL A C 1
ATOM 715 O O . VAL A 1 96 ? -8.478 -2.239 6.108 1.00 96.44 96 VAL A O 1
ATOM 718 N N . LEU A 1 97 ? -9.515 -0.695 7.364 1.00 96.00 97 LEU A N 1
ATOM 719 C CA . LEU A 1 97 ? -9.433 0.387 6.374 1.00 96.00 97 LEU A CA 1
ATOM 720 C C . LEU A 1 97 ? -7.975 0.717 6.009 1.00 96.00 97 LEU A C 1
ATOM 722 O O . LEU A 1 97 ? -7.649 0.830 4.827 1.00 96.00 97 LEU A O 1
ATOM 726 N N . GLU A 1 98 ? -7.095 0.808 7.010 1.00 96.00 98 GLU A N 1
ATOM 727 C CA . GLU A 1 98 ? -5.660 1.078 6.842 1.00 96.00 98 GLU A CA 1
ATOM 728 C C . GLU A 1 98 ? -4.917 -0.003 6.065 1.00 96.00 98 GLU A C 1
ATOM 730 O O . GLU A 1 98 ? -4.020 0.319 5.290 1.00 96.00 98 GLU A O 1
ATOM 735 N N . LEU A 1 99 ? -5.311 -1.264 6.228 1.00 95.25 99 LEU A N 1
ATOM 736 C CA . LEU A 1 99 ? -4.686 -2.415 5.574 1.00 95.25 99 LEU A CA 1
ATOM 737 C C . LEU A 1 99 ? -5.383 -2.844 4.273 1.00 95.25 99 LEU A C 1
ATOM 739 O O . LEU A 1 99 ? -4.925 -3.787 3.627 1.00 95.25 99 LEU A O 1
ATOM 743 N N . SER A 1 100 ? -6.478 -2.180 3.891 1.00 93.38 100 SER A N 1
ATOM 744 C CA . SER A 1 100 ? -7.228 -2.464 2.662 1.00 93.38 100 SER A CA 1
ATOM 745 C C . SER A 1 100 ? -7.357 -1.223 1.782 1.00 93.38 100 SER A C 1
ATOM 747 O O . SER A 1 100 ? -6.551 -1.042 0.875 1.00 93.38 100 SER A O 1
ATOM 749 N N . LEU A 1 101 ? -8.334 -0.351 2.050 1.00 92.81 101 LEU A N 1
ATOM 750 C CA . LEU A 1 101 ? -8.663 0.800 1.207 1.00 92.81 101 LEU A CA 1
ATOM 751 C C . LEU A 1 101 ? -7.478 1.746 1.014 1.00 92.81 101 LEU A C 1
ATOM 753 O O . LEU A 1 101 ? -7.234 2.215 -0.094 1.00 92.81 101 LEU A O 1
ATOM 757 N N . PHE A 1 102 ? -6.703 1.998 2.067 1.00 92.25 102 PHE A N 1
ATOM 758 C CA . PHE A 1 102 ? -5.534 2.869 1.952 1.00 92.25 102 PHE A CA 1
ATOM 759 C C . PHE A 1 102 ? -4.319 2.195 1.297 1.00 92.25 102 PHE A C 1
ATOM 761 O O . PHE A 1 102 ? -3.352 2.881 0.984 1.00 92.25 102 PHE A O 1
ATOM 768 N N . GLN A 1 103 ? -4.396 0.887 1.030 1.00 93.44 103 GLN A N 1
ATOM 769 C CA . GLN A 1 103 ? -3.385 0.102 0.313 1.00 93.44 103 GLN A CA 1
ATOM 770 C C . GLN A 1 103 ? -3.866 -0.334 -1.078 1.00 93.44 103 GLN A C 1
ATOM 772 O O . GLN A 1 103 ? -3.244 -1.203 -1.688 1.00 93.44 103 GLN A O 1
ATOM 777 N N . LEU A 1 104 ? -4.960 0.246 -1.598 1.00 90.81 104 LEU A N 1
ATOM 778 C CA . LEU A 1 104 ? -5.530 -0.107 -2.907 1.00 90.81 104 LEU A CA 1
ATOM 779 C C . LEU A 1 104 ? -4.500 -0.179 -4.047 1.00 90.81 104 LEU A C 1
ATOM 781 O O . LEU A 1 104 ? -4.587 -1.136 -4.813 1.00 90.81 104 LEU A O 1
ATOM 785 N N . PRO A 1 105 ? -3.509 0.732 -4.161 1.00 89.12 105 PRO A N 1
ATOM 786 C CA . PRO A 1 105 ? -2.472 0.616 -5.189 1.00 89.12 105 PRO A CA 1
ATOM 787 C C . PRO A 1 105 ? -1.647 -0.676 -5.083 1.00 89.12 105 PRO A C 1
ATOM 789 O O . PRO A 1 105 ? -1.261 -1.255 -6.095 1.00 89.12 105 PRO A O 1
ATOM 792 N N . SER A 1 106 ? -1.413 -1.167 -3.866 1.00 92.06 106 SER A N 1
ATOM 793 C CA . SER A 1 106 ? -0.566 -2.330 -3.591 1.00 92.06 106 SER A CA 1
ATOM 794 C C . SER A 1 106 ? -1.296 -3.662 -3.728 1.00 92.06 106 SER A C 1
ATOM 796 O O . SER A 1 106 ? -0.679 -4.676 -4.063 1.00 92.06 106 SER A O 1
ATOM 798 N N . LEU A 1 107 ? -2.614 -3.693 -3.510 1.00 91.25 107 LEU A N 1
ATOM 799 C CA . LEU A 1 107 ? -3.375 -4.947 -3.509 1.00 91.25 107 LEU A CA 1
ATOM 800 C C . LEU A 1 107 ? -3.285 -5.736 -4.830 1.00 91.25 107 LEU A C 1
ATOM 802 O O . LEU A 1 107 ? -3.050 -6.949 -4.750 1.00 91.25 107 LEU A O 1
ATOM 806 N N . PRO A 1 108 ? -3.415 -5.120 -6.026 1.00 90.56 108 PRO A N 1
ATOM 807 C CA . PRO A 1 108 ? -3.335 -5.849 -7.285 1.00 90.56 108 PRO A CA 1
ATOM 808 C C . PRO A 1 108 ? -2.019 -6.608 -7.444 1.00 90.56 108 PRO A C 1
ATOM 810 O O . PRO A 1 108 ? -2.029 -7.811 -7.683 1.00 90.56 108 PRO A O 1
ATOM 813 N N . THR A 1 109 ? -0.886 -5.939 -7.243 1.00 90.00 109 THR A N 1
ATOM 814 C CA . THR A 1 109 ? 0.445 -6.523 -7.485 1.00 90.00 109 THR A CA 1
ATOM 815 C C . THR A 1 109 ? 0.874 -7.512 -6.401 1.00 90.00 109 THR A C 1
ATOM 817 O O . THR A 1 109 ? 1.648 -8.428 -6.670 1.00 90.00 109 THR A O 1
ATOM 820 N N . VAL A 1 110 ? 0.350 -7.380 -5.180 1.00 91.12 110 VAL A N 1
ATOM 821 C CA . VAL A 1 110 ? 0.695 -8.261 -4.053 1.00 91.12 110 VAL A CA 1
ATOM 822 C C . VAL A 1 110 ? -0.179 -9.522 -4.000 1.00 91.12 110 VAL A C 1
ATOM 824 O O . VAL A 1 110 ? 0.312 -10.602 -3.642 1.00 91.12 110 VAL A O 1
ATOM 827 N N . PHE A 1 111 ? -1.470 -9.416 -4.336 1.00 89.62 111 PHE A N 1
ATOM 828 C CA . PHE A 1 111 ? -2.433 -10.513 -4.167 1.00 89.62 111 PHE A CA 1
ATOM 829 C C . PHE A 1 111 ? -2.921 -11.137 -5.475 1.00 89.62 111 PHE A C 1
ATOM 831 O O . PHE A 1 111 ? -3.225 -12.334 -5.476 1.00 89.62 111 PHE A O 1
ATOM 838 N N . ILE A 1 112 ? -2.972 -10.393 -6.584 1.00 87.00 112 ILE A N 1
ATOM 839 C CA . ILE A 1 112 ? -3.466 -10.920 -7.862 1.00 87.00 112 ILE A CA 1
ATOM 840 C C . ILE A 1 112 ? -2.309 -11.585 -8.609 1.00 87.00 112 ILE A C 1
ATOM 842 O O . ILE A 1 112 ? -1.422 -10.930 -9.147 1.00 87.00 112 ILE A O 1
ATOM 846 N N . GLY A 1 113 ? -2.347 -12.917 -8.696 1.00 83.56 113 GLY A N 1
ATOM 847 C CA . GLY A 1 113 ? -1.263 -13.726 -9.270 1.00 83.56 113 GLY A CA 1
ATOM 848 C C . GLY A 1 113 ? -0.981 -13.526 -10.766 1.00 83.56 113 GLY A C 1
ATOM 849 O O . GLY A 1 113 ? -0.028 -14.118 -11.269 1.00 83.56 113 GLY A O 1
ATOM 850 N N . LYS A 1 114 ? -1.779 -12.717 -11.480 1.00 88.56 114 LYS A N 1
ATOM 851 C CA . LYS A 1 114 ? -1.551 -12.408 -12.901 1.00 88.56 114 LYS A CA 1
ATOM 852 C C . LYS A 1 114 ? -0.367 -11.460 -13.121 1.00 88.56 114 LYS A C 1
ATOM 854 O O . LYS A 1 114 ? 0.252 -11.506 -14.177 1.00 88.56 114 LYS A O 1
ATOM 859 N N . TYR A 1 115 ? -0.028 -10.636 -12.129 1.00 92.25 115 TYR A N 1
ATOM 860 C CA . TYR A 1 115 ? 1.064 -9.670 -12.220 1.00 92.25 115 TYR A CA 1
ATOM 861 C C . TYR A 1 115 ? 2.374 -10.309 -11.756 1.00 92.25 115 TYR A C 1
ATOM 863 O O . TYR A 1 115 ? 2.632 -10.439 -10.561 1.00 92.25 115 TYR A O 1
ATOM 871 N N . LYS A 1 116 ? 3.195 -10.744 -12.716 1.00 92.00 116 LYS A N 1
ATOM 872 C CA . LYS A 1 116 ? 4.521 -11.317 -12.452 1.00 92.00 116 LYS A CA 1
ATOM 873 C C . LYS A 1 116 ? 5.604 -10.252 -12.656 1.00 92.00 116 LYS A C 1
ATOM 875 O O . LYS A 1 116 ? 5.626 -9.660 -13.741 1.00 92.00 116 LYS A O 1
ATOM 880 N N . PRO A 1 117 ? 6.493 -10.019 -11.670 1.00 94.06 117 PRO A N 1
ATOM 881 C CA . PRO A 1 117 ? 7.590 -9.068 -11.810 1.00 94.06 117 PRO A CA 1
ATOM 882 C C . PRO A 1 117 ? 8.435 -9.378 -13.047 1.00 94.06 117 PRO A C 1
ATOM 884 O O . PRO A 1 117 ? 8.928 -10.495 -13.188 1.00 94.06 117 PRO A O 1
ATOM 887 N N . THR A 1 118 ? 8.580 -8.403 -13.940 1.00 94.88 118 THR A N 1
ATOM 888 C CA . THR A 1 118 ? 9.310 -8.554 -15.207 1.00 94.88 118 THR A CA 1
ATOM 889 C C . THR A 1 118 ? 10.226 -7.356 -15.389 1.00 94.88 118 THR A C 1
ATOM 891 O O . THR A 1 118 ? 9.755 -6.225 -15.492 1.00 94.88 118 THR A O 1
ATOM 894 N N . ARG A 1 119 ? 11.541 -7.583 -15.401 1.00 94.50 119 ARG A N 1
ATOM 895 C CA . ARG A 1 119 ? 12.520 -6.519 -15.644 1.00 94.50 119 ARG A CA 1
ATOM 896 C C . ARG A 1 119 ? 12.627 -6.275 -17.146 1.00 94.50 119 ARG A C 1
ATOM 898 O O . ARG A 1 119 ? 12.914 -7.210 -17.887 1.00 94.50 119 ARG A O 1
ATOM 905 N N . LEU A 1 120 ? 12.416 -5.034 -17.569 1.00 93.00 120 LEU A N 1
ATOM 906 C CA . LEU A 1 120 ? 12.604 -4.624 -18.953 1.00 93.00 120 LEU A CA 1
ATOM 907 C C . LEU A 1 120 ? 14.083 -4.279 -19.177 1.00 93.00 120 LEU A C 1
ATOM 909 O O . LEU A 1 120 ? 14.634 -3.449 -18.444 1.00 93.00 120 LEU A O 1
ATOM 913 N N . PRO A 1 121 ? 14.760 -4.932 -20.135 1.00 89.44 121 PRO A N 1
ATOM 914 C CA . PRO A 1 121 ? 16.131 -4.587 -20.469 1.00 89.44 121 PRO A CA 1
ATOM 915 C C . PRO A 1 121 ? 16.158 -3.247 -21.207 1.00 89.44 121 PRO A C 1
ATOM 917 O O . PRO A 1 121 ? 15.552 -3.114 -22.265 1.00 89.44 121 PRO A O 1
ATOM 920 N N . LEU A 1 122 ? 16.910 -2.277 -20.677 1.00 89.31 122 LEU A N 1
ATOM 921 C CA . LEU A 1 122 ? 17.023 -0.940 -21.276 1.00 89.31 122 LEU A CA 1
ATOM 922 C C . LEU A 1 122 ? 17.591 -0.994 -22.703 1.00 89.31 122 LEU A C 1
ATOM 924 O O . LEU A 1 122 ? 17.181 -0.217 -23.552 1.00 89.31 122 LEU A O 1
ATOM 928 N N . ALA A 1 123 ? 18.467 -1.961 -22.992 1.00 85.75 123 ALA A N 1
ATOM 929 C CA . ALA A 1 123 ? 19.039 -2.172 -24.322 1.00 85.75 123 ALA A CA 1
ATOM 930 C C . ALA A 1 123 ? 18.036 -2.675 -25.378 1.00 85.75 123 ALA A C 1
ATOM 932 O O . ALA A 1 123 ? 18.318 -2.575 -26.567 1.00 85.75 123 ALA A O 1
ATOM 933 N N . ALA A 1 124 ? 16.893 -3.241 -24.969 1.00 85.62 124 ALA A N 1
ATOM 934 C CA . ALA A 1 124 ? 15.844 -3.651 -25.906 1.00 85.62 124 ALA A CA 1
ATOM 935 C C . ALA A 1 124 ? 14.833 -2.530 -26.188 1.00 85.62 124 ALA A C 1
ATOM 937 O O . ALA A 1 124 ? 13.925 -2.727 -26.993 1.00 85.62 124 ALA A O 1
ATOM 938 N N . ALA A 1 125 ? 14.955 -1.392 -25.500 1.00 89.31 125 ALA A N 1
ATOM 939 C CA . ALA A 1 125 ? 14.092 -0.248 -25.723 1.00 89.31 125 ALA A CA 1
ATOM 940 C C . ALA A 1 125 ? 14.525 0.518 -26.977 1.00 89.31 125 ALA A C 1
ATOM 942 O O . ALA A 1 125 ? 15.715 0.707 -27.234 1.00 89.31 125 ALA A O 1
ATOM 943 N N . GLU A 1 126 ? 13.551 1.032 -27.716 1.00 89.94 126 GLU A N 1
ATOM 944 C CA . GLU A 1 126 ? 13.770 2.106 -28.678 1.00 89.94 126 GLU A CA 1
ATOM 945 C C . GLU A 1 126 ? 13.951 3.407 -27.881 1.00 89.94 126 GLU A C 1
ATOM 947 O O . GLU A 1 126 ? 12.978 3.973 -27.381 1.00 89.94 126 GLU A O 1
ATOM 952 N N . ILE A 1 127 ? 15.207 3.820 -27.669 1.00 88.06 127 ILE A N 1
ATOM 953 C CA . ILE A 1 127 ? 15.542 4.998 -26.857 1.00 88.06 127 ILE A CA 1
ATOM 954 C C . ILE A 1 127 ? 15.615 6.239 -27.745 1.00 88.06 127 ILE A C 1
ATOM 956 O O . ILE A 1 127 ? 16.408 6.298 -28.686 1.00 88.06 127 ILE A O 1
ATOM 960 N N . THR A 1 128 ? 14.827 7.258 -27.413 1.00 86.06 128 THR A N 1
ATOM 961 C CA . THR A 1 128 ? 14.851 8.571 -28.075 1.00 86.06 128 THR A CA 1
ATOM 962 C C . THR A 1 128 ? 14.886 9.698 -27.039 1.00 86.06 128 THR A C 1
ATOM 964 O O . THR A 1 128 ? 14.598 9.483 -25.861 1.00 86.06 128 THR A O 1
ATOM 967 N N . GLY A 1 129 ? 15.280 10.905 -27.447 1.00 81.06 129 GLY A N 1
ATOM 968 C CA . GLY A 1 129 ? 15.322 12.086 -26.578 1.00 81.06 129 GLY A CA 1
ATOM 969 C C . GLY A 1 129 ? 16.576 12.938 -26.769 1.00 81.06 129 GLY A C 1
ATOM 970 O O . GLY A 1 129 ? 17.594 12.463 -27.268 1.00 81.06 129 GLY A O 1
ATOM 971 N N . ASP A 1 130 ? 16.501 14.196 -26.341 1.00 74.00 130 ASP A N 1
ATOM 972 C CA . ASP A 1 130 ? 17.493 15.226 -26.684 1.00 74.00 130 ASP A CA 1
ATOM 973 C C . ASP A 1 130 ? 18.645 15.354 -25.667 1.00 74.00 130 ASP A C 1
ATOM 975 O O . ASP A 1 130 ? 19.557 16.154 -25.860 1.00 74.00 130 ASP A O 1
ATOM 979 N N . GLY A 1 131 ? 18.621 14.592 -24.566 1.00 68.56 131 GLY A N 1
ATOM 980 C CA . GLY A 1 131 ? 19.611 14.725 -23.484 1.00 68.56 131 GLY A CA 1
ATOM 981 C C . GLY A 1 131 ? 19.996 13.431 -22.787 1.00 68.56 131 GLY A C 1
ATOM 982 O O . GLY A 1 131 ? 20.181 13.428 -21.564 1.00 68.56 131 GLY A O 1
ATOM 983 N N . TYR A 1 132 ? 20.117 12.342 -23.553 1.00 75.88 132 TYR A N 1
ATOM 984 C CA . TYR A 1 132 ? 20.749 11.112 -23.080 1.00 75.88 132 TYR A CA 1
ATOM 985 C C . TYR A 1 132 ? 22.149 10.941 -23.686 1.00 75.88 132 TYR A C 1
ATOM 987 O O . TYR A 1 132 ? 22.335 11.073 -24.890 1.00 75.88 132 TYR A O 1
ATOM 995 N N . ASP A 1 133 ? 23.137 10.618 -22.847 1.00 67.50 133 ASP A N 1
ATOM 996 C CA . ASP A 1 133 ? 24.544 10.408 -23.253 1.00 67.50 133 ASP A CA 1
ATOM 997 C C . ASP A 1 133 ? 24.805 8.961 -23.748 1.00 67.50 133 ASP A C 1
ATOM 999 O O . ASP A 1 133 ? 25.933 8.470 -23.713 1.00 67.50 133 ASP A O 1
ATOM 1003 N N . GLY A 1 134 ? 23.759 8.249 -24.177 1.00 73.12 134 GLY A N 1
ATOM 1004 C CA . GLY A 1 134 ? 23.809 6.820 -24.505 1.00 73.12 134 GLY A CA 1
ATOM 1005 C C . GLY A 1 134 ? 23.626 5.882 -23.302 1.00 73.12 134 GLY A C 1
ATOM 1006 O O . GLY A 1 134 ? 23.207 6.291 -22.214 1.00 73.12 134 GLY A O 1
ATOM 1007 N N . ILE A 1 135 ? 23.902 4.594 -23.533 1.00 79.88 135 ILE A N 1
ATOM 1008 C CA . ILE A 1 135 ? 23.905 3.534 -22.515 1.00 79.88 135 ILE A CA 1
ATOM 1009 C C . ILE A 1 135 ? 25.345 3.370 -22.008 1.00 79.88 135 ILE A C 1
ATOM 1011 O O . ILE A 1 135 ? 26.259 3.204 -22.815 1.00 79.88 135 ILE A O 1
ATOM 1015 N N . ASP A 1 136 ? 25.555 3.426 -20.692 1.00 79.75 136 ASP A N 1
ATOM 1016 C CA . ASP A 1 136 ? 26.876 3.230 -20.084 1.00 79.75 136 ASP A CA 1
ATOM 1017 C C . ASP A 1 136 ? 27.323 1.751 -20.084 1.00 79.75 136 ASP A C 1
ATOM 1019 O O . ASP A 1 136 ? 26.568 0.843 -20.436 1.00 79.75 136 ASP A O 1
ATOM 1023 N N . GLU A 1 137 ? 28.562 1.487 -19.657 1.00 77.69 137 GLU A N 1
ATOM 1024 C CA . GLU A 1 137 ? 29.134 0.129 -19.575 1.00 77.69 137 GLU A CA 1
ATOM 1025 C C . GLU A 1 137 ? 28.336 -0.822 -18.661 1.00 77.69 137 GLU A C 1
ATOM 1027 O O . GLU A 1 137 ? 28.408 -2.042 -18.815 1.00 77.69 137 GLU A O 1
ATOM 1032 N N . ASN A 1 138 ? 27.548 -0.278 -17.728 1.00 79.00 138 ASN A N 1
ATOM 1033 C CA . ASN A 1 138 ? 26.692 -1.037 -16.816 1.00 79.00 138 ASN A CA 1
ATOM 1034 C C . ASN A 1 138 ? 25.271 -1.244 -17.368 1.00 79.00 138 ASN A C 1
ATOM 1036 O O . ASN A 1 138 ? 24.432 -1.854 -16.696 1.00 79.00 138 ASN A O 1
ATOM 1040 N N . GLY A 1 139 ? 24.980 -0.752 -18.575 1.00 80.88 139 GLY A N 1
ATOM 1041 C CA . GLY A 1 139 ? 23.660 -0.836 -19.187 1.00 80.88 139 GLY A CA 1
ATOM 1042 C C . GLY A 1 139 ? 22.670 0.220 -18.687 1.00 80.88 139 GLY A C 1
ATOM 1043 O O . GLY A 1 139 ? 21.466 0.035 -18.875 1.00 80.88 139 GLY A O 1
ATOM 1044 N N . PHE A 1 140 ? 23.129 1.285 -18.022 1.00 89.06 140 PHE A N 1
ATOM 1045 C CA . PHE A 1 140 ? 22.290 2.363 -17.497 1.00 89.06 140 PHE A CA 1
ATOM 1046 C C . PHE A 1 140 ? 22.207 3.541 -18.462 1.00 89.06 140 PHE A C 1
ATOM 1048 O O . PHE A 1 140 ? 23.137 3.820 -19.213 1.00 89.06 140 PHE A O 1
ATOM 1055 N N . VAL A 1 141 ? 21.097 4.277 -18.404 1.00 88.56 141 VAL A N 1
ATOM 1056 C CA . VAL A 1 141 ? 20.883 5.447 -19.264 1.00 88.56 141 VAL A CA 1
ATOM 1057 C C . VAL A 1 141 ? 21.011 6.714 -18.442 1.00 88.56 141 VAL A C 1
ATOM 1059 O O . VAL A 1 141 ? 20.243 6.943 -17.503 1.00 88.56 141 VAL A O 1
ATOM 1062 N N . LYS A 1 142 ? 21.998 7.541 -18.790 1.00 88.25 142 LYS A N 1
ATOM 1063 C CA . LYS A 1 142 ? 22.250 8.814 -18.118 1.00 88.25 142 LYS A CA 1
ATOM 1064 C C . LYS A 1 142 ? 21.484 9.938 -18.799 1.00 88.25 142 LYS A C 1
ATOM 1066 O O . LYS A 1 142 ? 21.591 10.131 -20.004 1.00 88.25 142 LYS A O 1
ATOM 1071 N N . MET A 1 143 ? 20.774 10.705 -17.986 1.00 87.31 143 MET A N 1
ATOM 1072 C CA . MET A 1 143 ? 20.022 11.890 -18.369 1.00 87.31 143 MET A CA 1
ATOM 1073 C C . MET A 1 143 ? 20.718 13.136 -17.815 1.00 87.31 143 MET A C 1
ATOM 1075 O O . MET A 1 143 ? 21.187 13.138 -16.664 1.00 87.31 143 MET A O 1
ATOM 1079 N N . LYS A 1 144 ? 20.771 14.207 -18.609 1.00 84.25 144 LYS A N 1
ATOM 1080 C CA . LYS A 1 144 ? 21.333 15.503 -18.201 1.00 84.25 144 LYS A CA 1
ATOM 1081 C C . LYS A 1 144 ? 20.407 16.664 -18.551 1.00 84.25 144 LYS A C 1
ATOM 1083 O O . LYS A 1 144 ? 19.754 16.666 -19.587 1.00 84.25 144 LYS A O 1
ATOM 1088 N N . GLY A 1 145 ? 20.421 17.671 -17.685 1.00 77.12 145 GLY A N 1
ATOM 1089 C CA . GLY A 1 145 ? 19.657 18.902 -17.823 1.00 77.12 145 GLY A CA 1
ATOM 1090 C C . GLY A 1 145 ? 18.148 18.679 -17.795 1.00 77.12 145 GLY A C 1
ATOM 1091 O O . GLY A 1 145 ? 17.659 17.695 -17.248 1.00 77.12 145 GLY A O 1
ATOM 1092 N N . ASN A 1 146 ? 17.406 19.596 -18.408 1.00 76.44 146 ASN A N 1
ATOM 1093 C CA . ASN A 1 146 ? 15.942 19.570 -18.494 1.00 76.44 146 ASN A CA 1
ATOM 1094 C C . ASN A 1 146 ? 15.438 18.770 -19.714 1.00 76.44 146 ASN A C 1
ATOM 1096 O O . ASN A 1 146 ? 14.466 19.154 -20.365 1.00 76.44 146 ASN A O 1
ATOM 1100 N N . CYS A 1 147 ? 16.133 17.689 -20.064 1.00 77.06 147 CYS A N 1
ATOM 1101 C CA . CYS A 1 147 ? 15.809 16.868 -21.225 1.00 77.06 147 CYS A CA 1
ATOM 1102 C C . CYS A 1 147 ? 14.897 15.693 -20.849 1.00 77.06 147 CYS A C 1
ATOM 1104 O O . CYS A 1 147 ? 14.937 15.185 -19.721 1.00 77.06 147 CYS A O 1
ATOM 1106 N N . SER A 1 148 ? 14.083 15.264 -21.813 1.00 85.56 148 SER A N 1
ATOM 1107 C CA . SER A 1 148 ? 13.290 14.041 -21.737 1.00 85.56 148 SER A CA 1
ATOM 1108 C C . SER A 1 148 ? 14.015 12.882 -22.421 1.00 85.56 148 SER A C 1
ATOM 1110 O O . SER A 1 148 ? 14.751 13.068 -23.393 1.00 85.56 148 SER A O 1
ATOM 1112 N N . VAL A 1 149 ? 13.820 11.678 -21.888 1.00 90.62 149 VAL A N 1
ATOM 1113 C CA . VAL A 1 149 ? 14.286 10.423 -22.484 1.00 90.62 149 VAL A CA 1
ATOM 1114 C C . VAL A 1 149 ? 13.120 9.458 -22.531 1.00 90.62 149 VAL A C 1
ATOM 1116 O O . VAL A 1 149 ? 12.484 9.203 -21.508 1.00 90.62 149 VAL A O 1
ATOM 1119 N N . HIS A 1 150 ? 12.858 8.924 -23.715 1.00 92.00 150 HIS A N 1
ATOM 1120 C CA . HIS A 1 150 ? 11.761 8.015 -23.994 1.00 92.00 150 HIS A CA 1
ATOM 1121 C C . HIS A 1 150 ? 12.300 6.599 -24.182 1.00 92.00 150 HIS A C 1
ATOM 1123 O O . HIS A 1 150 ? 13.306 6.394 -24.858 1.00 92.00 150 HIS A O 1
ATOM 1129 N N . PHE A 1 151 ? 11.617 5.626 -23.591 1.00 93.69 151 PHE A N 1
ATOM 1130 C CA . PHE A 1 151 ? 11.909 4.204 -23.703 1.00 93.69 151 PHE A CA 1
ATOM 1131 C C . PHE A 1 151 ? 10.707 3.505 -24.327 1.00 93.69 151 PHE A C 1
ATOM 1133 O O . PHE A 1 151 ? 9.714 3.271 -23.634 1.00 93.69 151 PHE A O 1
ATOM 1140 N N . GLY A 1 152 ? 10.799 3.180 -25.615 1.00 94.44 152 GLY A N 1
ATOM 1141 C CA . GLY A 1 152 ? 9.742 2.475 -26.331 1.00 94.44 152 GLY A CA 1
ATOM 1142 C C . GLY A 1 152 ? 9.912 0.960 -26.299 1.00 94.44 152 GLY A C 1
ATOM 1143 O O . GLY A 1 152 ? 10.960 0.435 -26.674 1.00 94.44 152 GLY A O 1
ATOM 1144 N N . TYR A 1 153 ? 8.871 0.245 -25.881 1.00 95.12 153 TYR A N 1
ATOM 1145 C CA . TYR A 1 153 ? 8.818 -1.216 -25.859 1.00 95.12 153 TYR A CA 1
ATOM 1146 C C . TYR A 1 153 ? 7.640 -1.715 -26.691 1.00 95.12 153 TYR A C 1
ATOM 1148 O O . TYR A 1 153 ? 6.494 -1.309 -26.488 1.00 95.12 153 TYR A O 1
ATOM 1156 N N . LYS A 1 154 ? 7.919 -2.649 -27.600 1.00 93.00 154 LYS A N 1
ATOM 1157 C CA . LYS A 1 154 ? 6.936 -3.301 -28.475 1.00 93.00 154 LYS A CA 1
ATOM 1158 C C . LYS A 1 154 ? 6.850 -4.795 -28.144 1.00 93.00 154 LYS A C 1
ATOM 1160 O O . LYS A 1 154 ? 7.758 -5.353 -27.534 1.00 93.00 154 LYS A O 1
ATOM 1165 N N . ASP A 1 155 ? 5.736 -5.414 -28.518 1.00 89.75 155 ASP A N 1
ATOM 1166 C CA . ASP A 1 155 ? 5.457 -6.850 -28.381 1.00 89.75 155 ASP A CA 1
ATOM 1167 C C . ASP A 1 155 ? 5.564 -7.416 -26.949 1.00 89.75 155 ASP A C 1
ATOM 1169 O O . ASP A 1 155 ? 5.923 -8.576 -26.749 1.00 89.75 155 ASP A O 1
ATOM 1173 N N . LEU A 1 156 ? 5.207 -6.616 -25.934 1.00 91.94 156 LEU A N 1
ATOM 1174 C CA . LEU A 1 156 ? 5.275 -7.027 -24.522 1.00 91.94 156 LEU A CA 1
ATOM 1175 C C . LEU A 1 156 ? 4.308 -8.179 -24.185 1.00 91.94 156 LEU A C 1
ATOM 1177 O O . LEU A 1 156 ? 4.692 -9.126 -23.505 1.00 91.94 156 LEU A O 1
ATOM 1181 N N . ASN A 1 157 ? 3.056 -8.085 -24.639 1.00 93.38 157 ASN A N 1
ATOM 1182 C CA . ASN A 1 157 ? 1.965 -9.055 -24.466 1.00 93.38 157 ASN A CA 1
ATOM 1183 C C . ASN A 1 157 ? 1.810 -9.620 -23.038 1.00 93.38 157 ASN A C 1
ATOM 1185 O O . ASN A 1 157 ? 1.573 -10.813 -22.843 1.00 93.38 157 ASN A O 1
ATOM 1189 N N . ILE A 1 158 ? 1.906 -8.754 -22.025 1.00 94.00 158 ILE A N 1
ATOM 1190 C CA . ILE A 1 158 ? 1.749 -9.119 -20.607 1.00 94.00 158 ILE A CA 1
ATOM 1191 C C . ILE A 1 158 ? 0.800 -8.165 -19.871 1.00 94.00 158 ILE A C 1
ATOM 1193 O O . ILE A 1 158 ? 0.712 -6.987 -20.224 1.00 94.00 158 ILE A O 1
ATOM 1197 N N . PRO A 1 159 ? 0.105 -8.615 -18.811 1.00 94.62 159 PRO A N 1
ATOM 1198 C CA . PRO A 1 159 ? -0.682 -7.718 -17.976 1.00 94.62 159 PRO A CA 1
ATOM 1199 C C . PRO A 1 159 ? 0.246 -6.836 -17.131 1.00 94.62 159 PRO A C 1
ATOM 1201 O O . PRO A 1 159 ? 1.171 -7.339 -16.488 1.00 94.62 159 PRO A O 1
ATOM 1204 N N . VAL A 1 160 ? -0.033 -5.532 -17.074 1.00 94.81 160 VAL A N 1
ATOM 1205 C CA . VAL A 1 160 ? 0.749 -4.566 -16.284 1.00 94.81 160 VAL A CA 1
ATOM 1206 C C . VAL A 1 160 ? -0.120 -3.929 -15.202 1.00 94.81 160 VAL A C 1
ATOM 1208 O O . VAL A 1 160 ? -1.163 -3.346 -15.486 1.00 94.81 160 VAL A O 1
ATOM 1211 N N . GLY A 1 161 ? 0.298 -4.081 -13.947 1.00 93.31 161 GLY A N 1
ATOM 1212 C CA . GLY A 1 161 ? -0.353 -3.526 -12.756 1.00 93.31 161 GLY A CA 1
ATOM 1213 C C . GLY A 1 161 ? 0.498 -2.485 -12.031 1.00 93.31 161 GLY A C 1
ATOM 1214 O O . GLY A 1 161 ? -0.026 -1.702 -11.244 1.00 93.31 161 GLY A O 1
ATOM 1215 N N . SER A 1 162 ? 1.803 -2.451 -12.298 1.00 95.12 162 SER A N 1
ATOM 1216 C CA . SER A 1 162 ? 2.702 -1.406 -11.814 1.00 95.12 162 SER A CA 1
ATOM 1217 C C . SER A 1 162 ? 3.925 -1.257 -12.710 1.00 95.12 162 SER A C 1
ATOM 1219 O O . SER A 1 162 ? 4.339 -2.210 -13.375 1.00 95.12 162 SER A O 1
ATOM 1221 N N . ILE A 1 163 ? 4.529 -0.076 -12.669 1.00 96.00 163 ILE A N 1
ATOM 1222 C CA . ILE A 1 163 ? 5.847 0.225 -13.224 1.00 96.00 163 ILE A CA 1
ATOM 1223 C C . ILE A 1 163 ? 6.725 0.669 -12.057 1.00 96.00 163 ILE A C 1
ATOM 1225 O O . ILE A 1 163 ? 6.344 1.549 -11.290 1.00 96.00 163 ILE A O 1
ATOM 1229 N N . HIS A 1 164 ? 7.885 0.047 -11.897 1.00 96.06 164 HIS A N 1
ATOM 1230 C CA . HIS A 1 164 ? 8.896 0.443 -10.927 1.00 96.06 164 HIS A CA 1
ATOM 1231 C C . HIS A 1 164 ? 10.157 0.884 -11.661 1.00 96.06 164 HIS A C 1
ATOM 1233 O O . HIS A 1 164 ? 10.758 0.084 -12.379 1.00 96.06 164 HIS A O 1
ATOM 1239 N N . ALA A 1 165 ? 10.561 2.134 -11.467 1.00 95.12 165 ALA A N 1
ATOM 1240 C CA . ALA A 1 165 ? 11.763 2.688 -12.076 1.00 95.12 165 ALA A CA 1
ATOM 1241 C C . ALA A 1 165 ? 12.826 2.956 -11.006 1.00 95.12 165 ALA A C 1
ATOM 1243 O O . ALA A 1 165 ? 12.624 3.766 -10.102 1.00 95.12 165 ALA A O 1
ATOM 1244 N N . ASP A 1 166 ? 13.966 2.275 -11.114 1.00 93.75 166 ASP A N 1
ATOM 1245 C CA . ASP A 1 166 ? 15.127 2.531 -10.261 1.00 93.75 166 ASP A CA 1
ATOM 1246 C C . ASP A 1 166 ? 15.953 3.667 -10.867 1.00 93.75 166 ASP A C 1
ATOM 1248 O O . ASP A 1 166 ? 16.627 3.486 -11.887 1.00 93.75 166 ASP A O 1
ATOM 1252 N N . ILE A 1 167 ? 15.858 4.842 -10.246 1.00 92.62 167 ILE A N 1
ATOM 1253 C CA . ILE A 1 167 ? 16.514 6.069 -10.687 1.00 92.62 167 ILE A CA 1
ATOM 1254 C C . ILE A 1 167 ? 17.599 6.458 -9.681 1.00 92.62 167 ILE A C 1
ATOM 1256 O O . ILE A 1 167 ? 17.326 6.730 -8.511 1.00 92.62 167 ILE A O 1
ATOM 1260 N N . GLY A 1 168 ? 18.842 6.537 -10.154 1.00 90.44 168 GLY A N 1
ATOM 1261 C CA . GLY A 1 168 ? 19.939 7.171 -9.433 1.00 90.44 168 GLY A CA 1
ATOM 1262 C C . GLY A 1 168 ? 19.880 8.686 -9.607 1.00 90.44 168 GLY A C 1
ATOM 1263 O O . GLY A 1 168 ? 19.909 9.172 -10.732 1.00 90.44 168 GLY A O 1
ATOM 1264 N N . PHE A 1 169 ? 19.816 9.429 -8.506 1.00 89.06 169 PHE A N 1
ATOM 1265 C CA . PHE A 1 169 ? 19.795 10.893 -8.514 1.00 89.06 169 PHE A CA 1
ATOM 1266 C C . PHE A 1 169 ? 21.193 11.461 -8.278 1.00 89.06 169 PHE A C 1
ATOM 1268 O O . PHE A 1 169 ? 21.897 10.985 -7.385 1.00 89.06 169 PHE A O 1
ATOM 1275 N N . ASP A 1 170 ? 21.561 12.512 -9.010 1.00 85.25 170 ASP A N 1
ATOM 1276 C CA . ASP A 1 170 ? 22.692 13.364 -8.641 1.00 85.25 170 ASP A CA 1
ATOM 1277 C C . ASP A 1 170 ? 22.315 14.334 -7.499 1.00 85.25 170 ASP A C 1
ATOM 1279 O O . ASP A 1 170 ? 21.138 14.556 -7.178 1.00 85.25 170 ASP A O 1
ATOM 1283 N N . ASN A 1 171 ? 23.319 14.939 -6.866 1.00 79.00 171 ASN A N 1
ATOM 1284 C CA . ASN A 1 171 ? 23.168 15.828 -5.714 1.00 79.00 171 ASN A CA 1
ATOM 1285 C C . ASN A 1 171 ? 22.283 17.052 -6.005 1.00 79.00 171 ASN A C 1
ATOM 1287 O O . ASN A 1 171 ? 21.597 17.529 -5.098 1.00 79.00 171 ASN A O 1
ATOM 1291 N N . SER A 1 172 ? 22.238 17.521 -7.253 1.00 80.94 172 SER A N 1
ATOM 1292 C CA . SER A 1 172 ? 21.412 18.656 -7.688 1.00 80.94 172 SER A CA 1
ATOM 1293 C C . SER A 1 172 ? 19.954 18.296 -8.000 1.00 80.94 172 SER A C 1
ATOM 1295 O O . SER A 1 172 ? 19.124 19.195 -8.109 1.00 80.94 172 SER A O 1
ATOM 1297 N N . THR A 1 173 ? 19.619 17.009 -8.155 1.00 84.75 173 THR A N 1
ATOM 1298 C CA . THR A 1 173 ? 18.309 16.583 -8.679 1.00 84.75 173 THR A CA 1
ATOM 1299 C C . THR A 1 173 ? 17.407 16.078 -7.563 1.00 84.75 173 THR A C 1
ATOM 1301 O O . THR A 1 173 ? 17.711 15.094 -6.888 1.00 84.75 173 THR A O 1
ATOM 1304 N N . GLU A 1 174 ? 16.268 16.742 -7.375 1.00 87.44 174 GLU A N 1
ATOM 1305 C CA . GLU A 1 174 ? 15.298 16.379 -6.333 1.00 87.44 174 GLU A CA 1
ATOM 1306 C C . GLU A 1 174 ? 14.249 15.373 -6.813 1.00 87.44 174 GLU A C 1
ATOM 1308 O O . GLU A 1 174 ? 13.776 14.548 -6.028 1.00 87.44 174 GLU A O 1
ATOM 1313 N N . SER A 1 175 ? 13.865 15.438 -8.090 1.00 90.44 175 SER A N 1
ATOM 1314 C CA . SER A 1 175 ? 12.816 14.587 -8.647 1.00 90.44 175 SER A CA 1
ATOM 1315 C C . SER A 1 175 ? 12.949 14.378 -10.154 1.00 90.44 175 SER A C 1
ATOM 1317 O O . SER A 1 175 ? 13.385 15.284 -10.864 1.00 90.44 175 SER A O 1
ATOM 1319 N N . VAL A 1 176 ? 12.472 13.231 -10.630 1.00 91.62 176 VAL A N 1
ATOM 1320 C CA . VAL A 1 176 ? 12.281 12.915 -12.051 1.00 91.62 176 VAL A CA 1
ATOM 1321 C C . VAL A 1 176 ? 10.789 12.707 -12.296 1.00 91.62 176 VAL A C 1
ATOM 1323 O O . VAL A 1 176 ? 10.123 11.988 -11.550 1.00 91.62 176 VAL A O 1
ATOM 1326 N N . GLU A 1 177 ? 10.251 13.379 -13.303 1.00 92.62 177 GLU A N 1
ATOM 1327 C CA . GLU A 1 177 ? 8.876 13.182 -13.755 1.00 92.62 177 GLU A CA 1
ATOM 1328 C C . GLU A 1 177 ? 8.822 12.012 -14.731 1.00 92.62 177 GLU A C 1
ATOM 1330 O O . GLU A 1 177 ? 9.772 11.764 -15.474 1.00 92.62 177 GLU A O 1
ATOM 1335 N N . ASN A 1 178 ? 7.727 11.264 -14.678 1.00 93.62 178 ASN A N 1
ATOM 1336 C CA . ASN A 1 178 ? 7.483 10.128 -15.537 1.00 93.62 178 ASN A CA 1
ATOM 1337 C C . ASN A 1 178 ? 6.101 10.237 -16.178 1.00 93.62 178 ASN A C 1
ATOM 1339 O O . ASN A 1 178 ? 5.110 10.463 -15.475 1.00 93.62 178 ASN A O 1
ATOM 1343 N N . TRP A 1 179 ? 6.052 9.983 -17.480 1.00 94.62 179 TRP A N 1
ATOM 1344 C CA . TRP A 1 179 ? 4.823 9.771 -18.234 1.00 94.62 179 TRP A CA 1
ATOM 1345 C C . TRP A 1 179 ? 4.938 8.460 -18.990 1.00 94.62 179 TRP A C 1
ATOM 1347 O O . TRP A 1 179 ? 6.018 8.077 -19.428 1.00 94.62 179 TRP A O 1
ATOM 1357 N N . THR A 1 180 ? 3.839 7.726 -19.077 1.00 95.31 180 THR A N 1
ATOM 1358 C CA . THR A 1 180 ? 3.804 6.441 -19.761 1.00 95.31 180 THR A CA 1
ATOM 1359 C C . THR A 1 180 ? 2.583 6.358 -20.656 1.00 95.31 180 THR A C 1
ATOM 1361 O O . THR A 1 180 ? 1.438 6.426 -20.186 1.00 95.31 180 THR A O 1
ATOM 1364 N N . ASP A 1 181 ? 2.854 6.114 -21.927 1.00 95.00 181 ASP A N 1
ATOM 1365 C CA . ASP A 1 181 ? 1.870 5.865 -22.963 1.00 95.00 181 ASP A CA 1
ATOM 1366 C C . ASP A 1 181 ? 1.718 4.355 -23.139 1.00 95.00 181 ASP A C 1
ATOM 1368 O O . ASP A 1 181 ? 2.692 3.597 -23.091 1.00 95.00 181 ASP A O 1
ATOM 1372 N N . ILE A 1 182 ? 0.478 3.881 -23.271 1.00 94.81 182 ILE A N 1
ATOM 1373 C CA . ILE A 1 182 ? 0.178 2.443 -23.223 1.00 94.81 182 ILE A CA 1
ATOM 1374 C C . ILE A 1 182 ? -0.844 2.060 -24.282 1.00 94.81 182 ILE A C 1
ATOM 1376 O O . ILE A 1 182 ? -1.912 2.667 -24.408 1.00 94.81 182 ILE A O 1
ATOM 1380 N N . ARG A 1 183 ? -0.548 0.968 -24.988 1.00 94.50 183 ARG A N 1
ATOM 1381 C CA . ARG A 1 183 ? -1.487 0.241 -25.840 1.00 94.50 183 ARG A CA 1
ATOM 1382 C C . ARG A 1 183 ? -1.732 -1.137 -25.242 1.00 94.50 183 ARG A C 1
ATOM 1384 O O . ARG A 1 183 ? -0.800 -1.926 -25.091 1.00 94.50 183 ARG A O 1
ATOM 1391 N N . ASP A 1 184 ? -2.987 -1.423 -24.924 1.00 92.69 184 ASP A N 1
ATOM 1392 C CA . ASP A 1 184 ? -3.429 -2.736 -24.461 1.00 92.69 184 ASP A CA 1
ATOM 1393 C C . ASP A 1 184 ? -4.434 -3.354 -25.443 1.00 92.69 184 ASP A C 1
ATOM 1395 O O . ASP A 1 184 ? -4.894 -2.698 -26.377 1.00 92.69 184 ASP A O 1
ATOM 1399 N N . GLU A 1 185 ? -4.788 -4.620 -25.231 1.00 91.62 185 GLU A N 1
ATOM 1400 C CA . GLU A 1 185 ? -5.754 -5.361 -26.061 1.00 91.62 185 GLU A CA 1
ATOM 1401 C C . GLU A 1 185 ? -7.126 -4.674 -26.200 1.00 91.62 185 GLU A C 1
ATOM 1403 O O . GLU A 1 185 ? -7.876 -4.983 -27.126 1.00 91.62 185 GLU A O 1
ATOM 1408 N N . THR A 1 186 ? -7.479 -3.750 -25.300 1.00 88.75 186 THR A N 1
ATOM 1409 C CA . THR A 1 186 ? -8.781 -3.069 -25.321 1.00 88.75 186 THR A CA 1
ATOM 1410 C C . THR A 1 186 ? -8.798 -1.838 -26.223 1.00 88.75 186 THR A C 1
ATOM 1412 O O . THR A 1 186 ? -9.874 -1.306 -26.506 1.00 88.75 186 THR A O 1
ATOM 1415 N N . VAL A 1 187 ? -7.632 -1.383 -26.702 1.00 88.00 187 VAL A N 1
ATOM 1416 C CA . VAL A 1 187 ? -7.504 -0.145 -27.479 1.00 88.00 187 VAL A CA 1
ATOM 1417 C C . VAL A 1 187 ? -6.634 -0.350 -28.720 1.00 88.00 187 VAL A C 1
ATOM 1419 O O . VAL A 1 187 ? -5.553 -0.931 -28.682 1.00 88.00 187 VAL A O 1
ATOM 1422 N N . LYS A 1 188 ? -7.099 0.164 -29.865 1.00 86.69 188 LYS A N 1
ATOM 1423 C CA . LYS A 1 188 ? -6.393 0.014 -31.147 1.00 86.69 188 LYS A CA 1
ATOM 1424 C C . LYS A 1 188 ? -5.108 0.845 -31.229 1.00 86.69 188 LYS A C 1
ATOM 1426 O O . LYS A 1 188 ? -4.130 0.371 -31.796 1.00 86.69 188 LYS A O 1
ATOM 1431 N N . ASN A 1 189 ? -5.130 2.061 -30.692 1.00 90.19 189 ASN A N 1
ATOM 1432 C CA . ASN A 1 189 ? -4.028 3.018 -30.771 1.00 90.19 189 ASN A CA 1
ATOM 1433 C C . ASN A 1 189 ? -3.315 3.138 -29.420 1.00 90.19 189 ASN A C 1
ATOM 1435 O O . ASN A 1 189 ? -3.902 2.840 -28.377 1.00 90.19 189 ASN A O 1
ATOM 1439 N N . LEU A 1 190 ? -2.065 3.599 -29.457 1.00 90.56 190 LEU A N 1
ATOM 1440 C CA . LEU A 1 190 ? -1.345 4.029 -28.263 1.00 90.56 190 LEU A CA 1
ATOM 1441 C C . LEU A 1 190 ? -2.130 5.164 -27.591 1.00 90.56 190 LEU A C 1
ATOM 1443 O O . LEU A 1 190 ? -2.609 6.071 -28.272 1.00 90.56 190 LEU A O 1
ATOM 1447 N N . ARG A 1 191 ? -2.335 5.058 -26.276 1.00 91.94 191 ARG A N 1
ATOM 1448 C CA . ARG A 1 191 ? -2.977 6.102 -25.480 1.00 91.94 191 ARG A CA 1
ATOM 1449 C C . ARG A 1 191 ? -1.919 6.892 -24.739 1.00 91.94 191 ARG A C 1
ATOM 1451 O O . ARG A 1 191 ? -1.121 6.294 -24.018 1.00 91.94 191 ARG A O 1
ATOM 1458 N N . ASP A 1 192 ? -2.020 8.204 -24.849 1.00 91.00 192 ASP A N 1
ATOM 1459 C CA . ASP A 1 192 ? -1.101 9.124 -24.199 1.00 91.00 192 ASP A CA 1
ATOM 1460 C C . ASP A 1 192 ? -1.404 9.230 -22.699 1.00 91.00 192 ASP A C 1
ATOM 1462 O O . ASP A 1 192 ? -2.569 9.271 -22.280 1.00 91.00 192 ASP A O 1
ATOM 1466 N N . ASN A 1 193 ? -0.350 9.320 -21.894 1.00 90.00 193 ASN A N 1
ATOM 1467 C CA . ASN A 1 193 ? -0.375 9.618 -20.468 1.00 90.00 193 ASN A CA 1
ATOM 1468 C C . ASN A 1 193 ? -1.344 8.731 -19.658 1.00 90.00 193 ASN A C 1
ATOM 1470 O O . ASN A 1 193 ? -2.129 9.205 -18.831 1.00 90.00 193 ASN A O 1
ATOM 1474 N N . VAL A 1 194 ? -1.306 7.420 -19.905 1.00 91.94 194 VAL A N 1
ATOM 1475 C CA . VAL A 1 194 ? -2.146 6.439 -19.195 1.00 91.94 194 VAL A CA 1
ATOM 1476 C C . VAL A 1 194 ? -1.686 6.256 -17.753 1.00 91.94 194 VAL A C 1
ATOM 1478 O O . VAL A 1 194 ? -2.505 6.022 -16.861 1.00 91.94 194 VAL A O 1
ATOM 1481 N N . ALA A 1 195 ? -0.380 6.357 -17.520 1.00 92.31 195 ALA A N 1
ATOM 1482 C CA . ALA A 1 195 ? 0.202 6.360 -16.191 1.00 92.31 195 ALA A CA 1
ATOM 1483 C C . ALA A 1 195 ? 1.244 7.475 -16.089 1.00 92.31 195 ALA A C 1
ATOM 1485 O O . ALA A 1 195 ? 2.008 7.712 -17.017 1.00 92.31 195 ALA A O 1
ATOM 1486 N N . SER A 1 196 ? 1.283 8.150 -14.945 1.00 93.50 196 SER A N 1
ATOM 1487 C CA . SER A 1 196 ? 2.250 9.213 -14.680 1.00 93.50 196 SER A CA 1
ATOM 1488 C C . SER A 1 196 ? 2.673 9.191 -13.226 1.00 93.50 196 SER A C 1
ATOM 1490 O O . SER A 1 196 ? 1.876 8.838 -12.350 1.00 93.50 196 SER A O 1
ATOM 1492 N N . GLY A 1 197 ? 3.892 9.634 -12.957 1.00 92.00 197 GLY A N 1
ATOM 1493 C CA . GLY A 1 197 ? 4.420 9.726 -11.608 1.00 92.00 197 GLY A CA 1
ATOM 1494 C C . GLY A 1 197 ? 5.481 10.803 -11.474 1.00 92.00 197 GLY A C 1
ATOM 1495 O O . GLY A 1 197 ? 6.002 11.336 -12.448 1.00 92.00 197 GLY A O 1
ATOM 1496 N N . ARG A 1 198 ? 5.819 11.115 -10.227 1.00 93.38 198 ARG A N 1
ATOM 1497 C CA . ARG A 1 198 ? 6.968 11.951 -9.890 1.00 93.38 198 ARG A CA 1
ATOM 1498 C C . ARG A 1 198 ? 7.809 11.188 -8.888 1.00 93.38 198 ARG A C 1
ATOM 1500 O O . ARG A 1 198 ? 7.403 11.050 -7.737 1.00 93.38 198 ARG A O 1
ATOM 1507 N N . ILE A 1 199 ? 8.963 10.719 -9.334 1.00 93.19 199 ILE A N 1
ATOM 1508 C CA . ILE A 1 199 ? 9.914 9.960 -8.530 1.00 93.19 199 ILE A CA 1
ATOM 1509 C C . ILE A 1 199 ? 10.764 10.969 -7.765 1.00 93.19 199 ILE A C 1
ATOM 1511 O O . ILE A 1 199 ? 11.453 11.790 -8.368 1.00 93.19 199 ILE A O 1
ATOM 1515 N N . VAL A 1 200 ? 10.690 10.939 -6.439 1.00 91.69 200 VAL A N 1
ATOM 1516 C CA . VAL A 1 200 ? 11.354 11.893 -5.547 1.00 91.69 200 VAL A CA 1
ATOM 1517 C C . VAL A 1 200 ? 12.530 11.219 -4.853 1.00 91.69 200 VAL A C 1
ATOM 1519 O O . VAL A 1 200 ? 12.410 10.124 -4.294 1.00 91.69 200 VAL A O 1
ATOM 1522 N N . ARG A 1 201 ? 13.673 11.907 -4.840 1.00 89.75 201 ARG A N 1
ATOM 1523 C CA . ARG A 1 201 ? 14.895 11.433 -4.193 1.00 89.75 201 ARG A CA 1
ATOM 1524 C C . ARG A 1 201 ? 14.644 11.113 -2.716 1.00 89.75 201 ARG A C 1
ATOM 1526 O O . ARG A 1 201 ? 14.148 11.942 -1.959 1.00 89.75 201 ARG A O 1
ATOM 1533 N N . GLY A 1 202 ? 15.025 9.906 -2.301 1.00 86.25 202 GLY A N 1
ATOM 1534 C CA . GLY A 1 202 ? 14.892 9.441 -0.916 1.00 86.25 202 GLY A CA 1
ATOM 1535 C C . GLY A 1 202 ? 13.493 8.948 -0.524 1.00 86.25 202 GLY A C 1
ATOM 1536 O O . GLY A 1 202 ? 13.329 8.460 0.594 1.00 86.25 202 GLY A O 1
ATOM 1537 N N . VAL A 1 203 ? 12.500 9.007 -1.421 1.00 87.62 203 VAL A N 1
ATOM 1538 C CA . VAL A 1 203 ? 11.130 8.540 -1.154 1.00 87.62 203 VAL A CA 1
ATOM 1539 C C . VAL A 1 203 ? 10.810 7.321 -2.021 1.00 87.62 203 VAL A C 1
ATOM 1541 O O . VAL A 1 203 ? 10.259 7.433 -3.113 1.00 87.62 203 VAL A O 1
ATOM 1544 N N . ASN A 1 204 ? 11.140 6.130 -1.515 1.00 85.56 204 ASN A N 1
ATOM 1545 C CA . ASN A 1 204 ? 11.063 4.875 -2.275 1.00 85.56 204 ASN A CA 1
ATOM 1546 C C . ASN A 1 204 ? 9.660 4.522 -2.7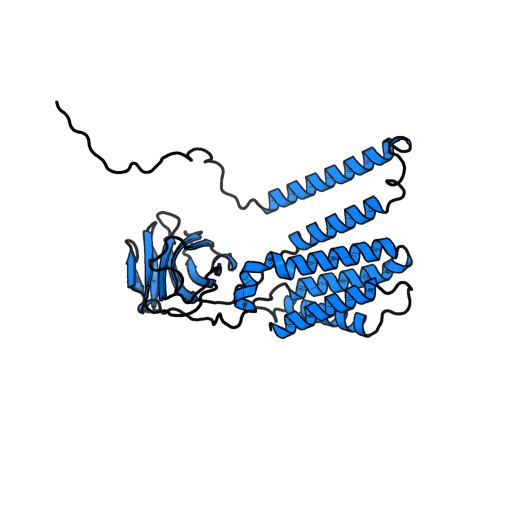97 1.00 85.56 204 ASN A C 1
ATOM 1548 O O . ASN A 1 204 ? 9.540 3.803 -3.772 1.00 85.56 204 ASN A O 1
ATOM 1552 N N . SER A 1 205 ? 8.580 4.984 -2.174 1.00 84.88 205 SER A N 1
ATOM 1553 C CA . SER A 1 205 ? 7.237 4.694 -2.686 1.00 84.88 205 SER A CA 1
ATOM 1554 C C . SER A 1 205 ? 6.908 5.418 -3.985 1.00 84.88 205 SER A C 1
ATOM 1556 O O . SER A 1 205 ? 6.104 4.930 -4.771 1.00 84.88 205 SER A O 1
ATOM 1558 N N . THR A 1 206 ? 7.573 6.544 -4.248 1.00 90.50 206 THR A N 1
ATOM 1559 C CA . THR A 1 206 ? 7.352 7.335 -5.462 1.00 90.50 206 THR A CA 1
ATOM 1560 C C . THR A 1 206 ? 7.986 6.726 -6.711 1.00 90.50 206 THR A C 1
ATOM 1562 O O . THR A 1 206 ? 7.659 7.156 -7.812 1.00 90.50 206 THR A O 1
ATOM 1565 N N . SER A 1 207 ? 8.858 5.717 -6.568 1.00 92.94 207 SER A N 1
ATOM 1566 C CA . SER A 1 207 ? 9.409 4.965 -7.705 1.00 92.94 207 SER A CA 1
ATOM 1567 C C . SER A 1 207 ? 8.434 3.936 -8.278 1.00 92.94 207 SER A C 1
ATOM 1569 O O . SER A 1 207 ? 8.726 3.344 -9.316 1.00 92.94 207 SER A O 1
ATOM 1571 N N . TYR A 1 208 ? 7.291 3.714 -7.617 1.00 94.12 208 TYR A N 1
ATOM 1572 C CA . TYR A 1 208 ? 6.240 2.800 -8.049 1.00 94.12 208 TYR A CA 1
ATOM 1573 C C . TYR A 1 208 ? 5.063 3.589 -8.617 1.00 94.12 208 TYR A C 1
ATOM 1575 O O . TYR A 1 208 ? 4.469 4.426 -7.941 1.00 94.12 208 TYR A O 1
ATOM 1583 N N . ILE A 1 209 ? 4.681 3.267 -9.845 1.00 94.31 209 ILE A N 1
ATOM 1584 C CA . ILE A 1 209 ? 3.557 3.879 -10.545 1.00 94.31 209 ILE A CA 1
ATOM 1585 C C . ILE A 1 209 ? 2.504 2.787 -10.753 1.00 94.31 209 ILE A C 1
ATOM 1587 O O . ILE A 1 209 ? 2.774 1.813 -11.459 1.00 94.31 209 ILE A O 1
ATOM 1591 N N . PRO A 1 210 ? 1.326 2.877 -10.115 1.00 92.50 210 PRO A N 1
ATOM 1592 C CA . PRO A 1 210 ? 0.270 1.891 -10.296 1.00 92.50 210 PRO A CA 1
ATOM 1593 C C . PRO A 1 210 ? -0.381 2.036 -11.677 1.00 92.50 210 PRO A C 1
ATOM 1595 O O . PRO A 1 210 ? -0.653 3.144 -12.136 1.00 92.50 210 PRO A O 1
ATOM 1598 N N . CYS A 1 211 ? -0.696 0.908 -12.311 1.00 91.31 211 CYS A N 1
ATOM 1599 C CA . CYS A 1 211 ? -1.370 0.862 -13.608 1.00 91.31 211 CYS A CA 1
ATOM 1600 C C . CYS A 1 211 ? -2.722 0.152 -13.467 1.00 91.31 211 CYS A C 1
ATOM 1602 O O . CYS A 1 211 ? -2.798 -0.968 -12.963 1.00 91.31 211 CYS A O 1
ATOM 1604 N N . SER A 1 212 ? -3.797 0.792 -13.932 1.00 87.25 212 SER A N 1
ATOM 1605 C CA . SER A 1 212 ? -5.157 0.230 -13.912 1.00 87.25 212 SER A CA 1
ATOM 1606 C C . SER A 1 212 ? -5.598 -0.141 -15.328 1.00 87.25 212 SER A C 1
ATOM 1608 O O . SER A 1 212 ? -6.355 0.586 -15.966 1.00 87.25 212 SER A O 1
ATOM 1610 N N . LEU A 1 213 ? -5.073 -1.260 -15.832 1.00 90.50 213 LEU A N 1
ATOM 1611 C CA . LEU A 1 213 ? -5.284 -1.734 -17.203 1.00 90.50 213 LEU A CA 1
ATOM 1612 C C . LEU A 1 213 ? -6.138 -3.005 -17.235 1.00 90.50 213 LEU A C 1
ATOM 1614 O O . LEU A 1 213 ? -6.072 -3.837 -16.323 1.00 90.50 213 LEU A O 1
ATOM 1618 N N . SER A 1 214 ? -6.928 -3.153 -18.299 1.00 84.75 214 SER A N 1
ATOM 1619 C CA . SER A 1 214 ? -7.901 -4.247 -18.430 1.00 84.75 214 SER A CA 1
ATOM 1620 C C . SER A 1 214 ? -7.381 -5.443 -19.234 1.00 84.75 214 SER A C 1
ATOM 1622 O O . SER A 1 214 ? -7.781 -6.568 -18.942 1.00 84.75 214 SER A O 1
ATOM 1624 N N . GLY A 1 215 ? -6.481 -5.221 -20.197 1.00 89.25 215 GLY A N 1
ATOM 1625 C CA . GLY A 1 215 ? -5.912 -6.260 -21.067 1.00 89.25 215 GLY A CA 1
ATOM 1626 C C . GLY A 1 215 ? -4.393 -6.383 -20.953 1.00 89.25 215 GLY A C 1
ATOM 1627 O O . GLY A 1 215 ? -3.756 -5.680 -20.160 1.00 89.25 215 GLY A O 1
ATOM 1628 N N . ASN A 1 216 ? -3.811 -7.275 -21.755 1.00 94.31 216 ASN A N 1
ATOM 1629 C CA . ASN A 1 216 ? -2.356 -7.331 -21.897 1.00 94.31 216 ASN A CA 1
ATOM 1630 C C . ASN A 1 216 ? -1.850 -6.101 -22.656 1.00 94.31 216 ASN A C 1
ATOM 1632 O O . ASN A 1 216 ? -2.486 -5.633 -23.599 1.00 94.31 216 ASN A O 1
ATOM 1636 N N . VAL A 1 217 ? -0.698 -5.586 -22.239 1.00 95.00 217 VAL A N 1
ATOM 1637 C CA . VAL A 1 217 ? -0.027 -4.457 -22.882 1.00 95.00 217 VAL A CA 1
ATOM 1638 C C . VAL A 1 217 ? 0.790 -4.975 -24.052 1.00 95.00 217 VAL A C 1
ATOM 1640 O O . VAL A 1 217 ? 1.661 -5.817 -23.851 1.00 95.00 217 VAL A O 1
ATOM 1643 N N . SER A 1 218 ? 0.528 -4.468 -25.255 1.00 94.12 218 SER A N 1
ATOM 1644 C CA . SER A 1 218 ? 1.294 -4.798 -26.460 1.00 94.12 218 SER A CA 1
ATOM 1645 C C . SER A 1 218 ? 2.433 -3.807 -26.702 1.00 94.12 218 SER A C 1
ATOM 1647 O O . SER A 1 218 ? 3.509 -4.215 -27.124 1.00 94.12 218 SER A O 1
ATOM 1649 N N . GLN A 1 219 ? 2.209 -2.516 -26.432 1.00 94.50 219 GLN A N 1
ATOM 1650 C CA . GLN A 1 219 ? 3.203 -1.449 -26.594 1.00 94.50 219 GLN A CA 1
ATOM 1651 C C . GLN A 1 219 ? 3.171 -0.509 -25.387 1.00 94.50 219 GLN A C 1
ATOM 1653 O O . GLN A 1 219 ? 2.094 -0.206 -24.863 1.00 94.50 219 GLN A O 1
ATOM 1658 N N . MET A 1 220 ? 4.347 -0.063 -24.957 1.00 95.06 220 MET A N 1
ATOM 1659 C CA . MET A 1 220 ? 4.524 0.859 -23.843 1.00 95.06 220 MET A CA 1
ATOM 1660 C C . MET A 1 220 ? 5.680 1.808 -24.129 1.00 95.06 220 MET A C 1
ATOM 1662 O O . MET A 1 220 ? 6.798 1.340 -24.336 1.00 95.06 220 MET A O 1
ATOM 1666 N N . ASP A 1 221 ? 5.420 3.106 -24.039 1.00 95.00 221 ASP A N 1
ATOM 1667 C CA . ASP A 1 221 ? 6.434 4.141 -24.212 1.00 95.00 221 ASP A CA 1
ATOM 1668 C C . ASP A 1 221 ? 6.550 4.929 -22.902 1.00 95.00 221 ASP A C 1
ATOM 1670 O O . ASP A 1 221 ? 5.568 5.472 -22.400 1.00 95.00 221 ASP A O 1
ATOM 1674 N N . ILE A 1 222 ? 7.735 4.916 -22.291 1.00 95.06 222 ILE A N 1
ATOM 1675 C CA . ILE A 1 222 ? 7.981 5.502 -20.968 1.00 95.06 222 ILE A CA 1
ATOM 1676 C C . ILE A 1 222 ? 8.896 6.711 -21.125 1.00 95.06 222 ILE A C 1
ATOM 1678 O O . ILE A 1 222 ? 10.063 6.560 -21.472 1.00 95.06 222 ILE A O 1
ATOM 1682 N N . GLU A 1 223 ? 8.397 7.899 -20.817 1.00 93.88 223 GLU A N 1
ATOM 1683 C CA . GLU A 1 223 ? 9.174 9.131 -20.757 1.00 93.88 223 GLU A CA 1
ATOM 1684 C C . GLU A 1 223 ? 9.655 9.390 -19.327 1.00 93.88 223 GLU A C 1
ATOM 1686 O O . GLU A 1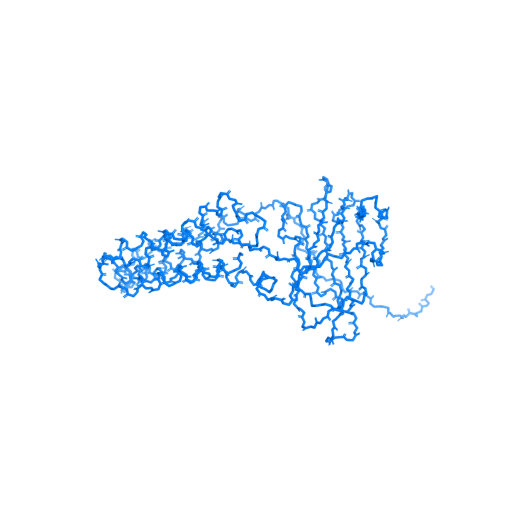 223 ? 8.881 9.335 -18.368 1.00 93.88 223 GLU A O 1
ATOM 1691 N N . PHE A 1 224 ? 10.933 9.725 -19.181 1.00 92.75 224 PHE A N 1
ATOM 1692 C CA . PHE A 1 224 ? 11.480 10.319 -17.968 1.00 92.75 224 PHE A CA 1
ATOM 1693 C C . PHE A 1 224 ? 11.985 11.721 -18.266 1.00 92.75 224 PHE A C 1
ATOM 1695 O O . PHE A 1 224 ? 12.654 11.939 -19.274 1.00 92.75 224 PHE A O 1
ATOM 1702 N N . ARG A 1 225 ? 11.748 12.655 -17.344 1.00 90.12 225 ARG A N 1
ATOM 1703 C CA . ARG A 1 225 ? 12.256 14.026 -17.429 1.00 90.12 225 ARG A CA 1
ATOM 1704 C C . ARG A 1 225 ? 12.844 14.487 -16.107 1.00 90.12 225 ARG A C 1
ATOM 1706 O O . ARG A 1 225 ? 12.194 14.440 -15.061 1.00 90.12 225 ARG A O 1
ATOM 1713 N N . CYS A 1 226 ? 14.074 14.977 -16.156 1.00 86.94 226 CYS A N 1
ATOM 1714 C CA . CYS A 1 226 ? 14.724 15.577 -14.998 1.00 86.94 226 CYS A CA 1
ATOM 1715 C C . CYS A 1 226 ? 14.127 16.956 -14.692 1.00 86.94 226 CYS A C 1
ATOM 1717 O O . CYS A 1 226 ? 13.936 17.780 -15.585 1.00 86.94 226 CYS A O 1
ATOM 1719 N N . ASN A 1 227 ? 13.859 17.225 -13.414 1.00 77.50 227 ASN A N 1
ATOM 1720 C CA . ASN A 1 227 ? 13.437 18.550 -12.974 1.00 77.50 227 ASN A CA 1
ATOM 1721 C C . ASN A 1 227 ? 14.672 19.407 -12.639 1.00 77.50 227 ASN A C 1
ATOM 1723 O O . ASN A 1 227 ? 15.355 19.131 -11.651 1.00 77.50 227 ASN A O 1
ATOM 1727 N N . GLY A 1 228 ? 14.930 20.444 -13.442 1.00 71.06 228 GLY A N 1
ATOM 1728 C CA . GLY A 1 228 ? 16.000 21.429 -13.235 1.00 71.06 228 GLY A CA 1
ATOM 1729 C C . GLY A 1 228 ? 17.081 21.419 -14.323 1.00 71.06 228 GLY A C 1
ATOM 1730 O O . GLY A 1 228 ? 17.509 20.365 -14.784 1.00 71.06 228 GLY A O 1
ATOM 1731 N N . ASP A 1 229 ? 17.557 22.607 -14.704 1.00 70.12 229 ASP A N 1
ATOM 1732 C CA . ASP A 1 229 ? 18.437 22.801 -15.871 1.00 70.12 229 ASP A CA 1
ATOM 1733 C C . ASP A 1 229 ? 19.843 22.195 -15.709 1.00 70.12 229 ASP A C 1
ATOM 1735 O O . ASP A 1 229 ? 20.473 21.835 -16.697 1.00 70.12 229 ASP A O 1
ATOM 1739 N N . ASN A 1 230 ? 20.303 22.004 -14.466 1.00 72.88 230 ASN A N 1
ATOM 1740 C CA . ASN A 1 230 ? 21.568 21.332 -14.126 1.00 72.88 230 ASN A CA 1
ATOM 1741 C C . ASN A 1 230 ? 21.345 19.959 -13.460 1.00 72.88 230 ASN A C 1
ATOM 1743 O O . ASN A 1 230 ? 22.232 19.439 -12.775 1.00 72.88 230 ASN A O 1
ATOM 1747 N N . GLY A 1 231 ? 20.140 19.398 -13.580 1.00 75.38 231 GLY A N 1
ATOM 1748 C CA . GLY A 1 231 ? 19.829 18.083 -13.034 1.00 75.38 231 GLY A CA 1
ATOM 1749 C C . GLY A 1 231 ? 20.548 16.969 -13.798 1.00 75.38 231 GLY A C 1
ATOM 1750 O O . GLY A 1 231 ? 20.741 17.053 -15.008 1.00 75.38 231 GLY A O 1
ATOM 1751 N N . SER A 1 232 ? 20.939 15.902 -13.108 1.00 85.38 232 SER A N 1
ATOM 1752 C CA . SER A 1 232 ? 21.353 14.648 -13.732 1.00 85.38 232 SER A CA 1
ATOM 1753 C C . SER A 1 232 ? 20.725 13.477 -12.990 1.00 85.38 232 SER A C 1
ATOM 1755 O O . SER A 1 232 ? 20.694 13.432 -11.757 1.00 85.38 232 SER A O 1
ATOM 1757 N N . ALA A 1 233 ? 20.211 12.525 -13.758 1.00 89.50 233 ALA A N 1
ATOM 1758 C CA . ALA A 1 233 ? 19.668 11.284 -13.237 1.00 89.50 233 ALA A CA 1
ATOM 1759 C C . ALA A 1 233 ? 20.137 10.108 -14.092 1.00 89.50 233 ALA A C 1
ATOM 1761 O O . ALA A 1 233 ? 20.529 10.273 -15.246 1.00 89.50 233 ALA A O 1
ATOM 1762 N N . VAL A 1 234 ? 20.114 8.914 -13.516 1.00 91.38 234 VAL A N 1
ATOM 1763 C CA . VAL A 1 234 ? 20.519 7.674 -14.177 1.00 91.38 234 VAL A CA 1
ATOM 1764 C C . VAL A 1 234 ? 19.393 6.664 -14.041 1.00 91.38 234 VAL A C 1
ATOM 1766 O O . VAL A 1 234 ? 19.078 6.238 -12.929 1.00 91.38 234 VAL A O 1
ATOM 1769 N N . VAL A 1 235 ? 18.803 6.257 -15.160 1.00 92.69 235 VAL A N 1
ATOM 1770 C CA . VAL A 1 235 ? 17.827 5.165 -15.204 1.00 92.69 235 VAL A CA 1
ATOM 1771 C C . VAL A 1 235 ? 18.596 3.846 -15.138 1.00 92.69 235 VAL A C 1
ATOM 1773 O O . VAL A 1 235 ? 19.312 3.492 -16.074 1.00 92.69 235 VAL A O 1
ATOM 1776 N N . ARG A 1 236 ? 18.474 3.119 -14.022 1.00 92.62 236 ARG A N 1
ATOM 1777 C CA . ARG A 1 236 ? 19.193 1.851 -13.787 1.00 92.62 236 ARG A CA 1
ATOM 1778 C C . ARG A 1 236 ? 18.386 0.633 -14.198 1.00 92.62 236 ARG A C 1
ATOM 1780 O O . ARG A 1 236 ? 18.925 -0.368 -14.673 1.00 92.62 236 ARG A O 1
ATOM 1787 N N . SER A 1 237 ? 17.081 0.676 -13.952 1.00 93.62 237 SER A N 1
ATOM 1788 C CA . SER A 1 237 ? 16.178 -0.392 -14.361 1.00 93.62 237 SER A CA 1
ATOM 1789 C C . SER A 1 237 ? 14.736 0.073 -14.411 1.00 93.62 237 SER A C 1
ATOM 1791 O O . SER A 1 237 ? 14.317 0.930 -13.635 1.00 93.62 237 SER A O 1
ATOM 1793 N N . ILE A 1 238 ? 13.972 -0.561 -15.293 1.00 95.81 238 ILE A N 1
ATOM 1794 C CA . ILE A 1 238 ? 12.519 -0.466 -15.339 1.00 95.81 238 ILE A CA 1
ATOM 1795 C C . ILE A 1 238 ? 11.990 -1.880 -15.108 1.00 95.81 238 ILE A C 1
ATOM 1797 O O . ILE A 1 238 ? 12.402 -2.832 -15.770 1.00 95.81 238 ILE A O 1
ATOM 1801 N N . THR A 1 239 ? 11.123 -2.048 -14.119 1.00 95.94 239 THR A N 1
ATOM 1802 C CA . THR A 1 239 ? 10.546 -3.341 -13.745 1.00 95.94 239 THR A CA 1
ATOM 1803 C C . THR A 1 239 ? 9.035 -3.228 -13.705 1.00 95.94 239 THR A C 1
ATOM 1805 O O . THR A 1 239 ? 8.478 -2.473 -12.913 1.00 95.94 239 THR A O 1
ATOM 1808 N N . LEU A 1 240 ? 8.360 -4.012 -14.532 1.00 95.62 240 LEU A N 1
ATOM 1809 C CA . LEU A 1 240 ? 6.911 -4.133 -14.520 1.00 95.62 240 LEU A CA 1
ATOM 1810 C C . LEU A 1 240 ? 6.474 -5.060 -13.392 1.00 95.62 240 LEU A C 1
ATOM 1812 O O . LEU A 1 240 ? 7.172 -6.022 -13.062 1.00 95.62 240 LEU A O 1
ATOM 1816 N N . ASN A 1 241 ? 5.291 -4.804 -12.836 1.00 95.31 241 ASN A N 1
ATOM 1817 C CA . ASN A 1 241 ? 4.631 -5.647 -11.838 1.00 95.31 241 ASN A CA 1
ATOM 1818 C C . ASN A 1 241 ? 5.456 -5.890 -10.565 1.00 95.31 241 ASN A C 1
ATOM 1820 O O . ASN A 1 241 ? 5.228 -6.878 -9.863 1.00 95.31 241 ASN A O 1
ATOM 1824 N N . SER A 1 242 ? 6.418 -5.015 -10.256 1.00 93.56 242 SER A N 1
ATOM 1825 C CA . SER A 1 242 ? 7.099 -5.066 -8.964 1.00 93.56 242 SER A CA 1
ATOM 1826 C C . SER A 1 242 ? 6.058 -4.874 -7.849 1.00 93.56 242 SER A C 1
ATOM 1828 O O . SER A 1 242 ? 5.226 -3.963 -7.970 1.00 93.56 242 SER A O 1
ATOM 1830 N N . PRO A 1 243 ? 6.052 -5.710 -6.788 1.00 92.75 243 PRO A N 1
ATOM 1831 C CA . PRO A 1 243 ? 5.075 -5.595 -5.713 1.00 92.75 243 PRO A CA 1
ATOM 1832 C C . PRO A 1 243 ? 5.188 -4.229 -5.043 1.00 92.75 243 PRO A C 1
ATOM 1834 O O . PRO A 1 243 ? 6.218 -3.918 -4.443 1.00 92.75 243 PRO A O 1
ATOM 1837 N N . ILE A 1 244 ? 4.130 -3.424 -5.136 1.00 93.25 244 ILE A N 1
ATOM 1838 C CA . ILE A 1 244 ? 4.121 -2.098 -4.518 1.00 93.25 244 ILE A CA 1
ATOM 1839 C C . ILE A 1 244 ? 4.090 -2.298 -2.993 1.00 93.25 244 ILE A C 1
ATOM 1841 O O . ILE A 1 244 ? 3.211 -3.008 -2.489 1.00 93.25 244 ILE A O 1
ATOM 1845 N N . PRO A 1 245 ? 5.040 -1.724 -2.234 1.00 92.06 245 PRO A N 1
ATOM 1846 C CA . PRO A 1 245 ? 5.034 -1.826 -0.783 1.00 92.06 245 PRO A CA 1
ATOM 1847 C C . PRO A 1 245 ? 3.793 -1.180 -0.163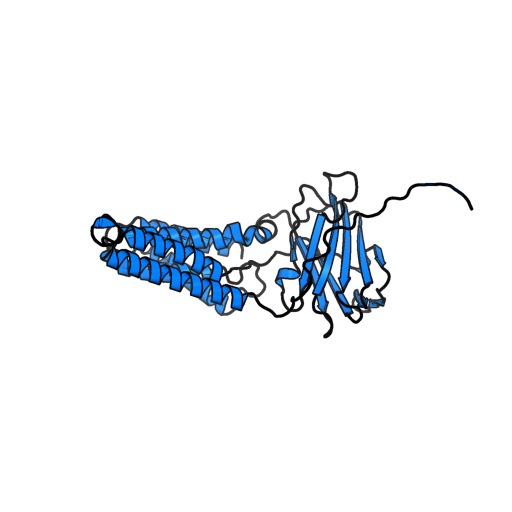 1.00 92.06 245 PRO A C 1
ATOM 1849 O O . PRO A 1 245 ? 3.216 -0.248 -0.715 1.00 92.06 245 PRO A O 1
ATOM 1852 N N . PHE A 1 246 ? 3.376 -1.668 0.999 1.00 92.75 246 PHE A N 1
ATOM 1853 C CA . PHE A 1 246 ? 2.334 -1.035 1.792 1.00 92.75 246 PHE A CA 1
ATOM 1854 C C . PHE A 1 246 ? 2.879 0.257 2.401 1.00 92.75 246 PHE A C 1
ATOM 1856 O O . PHE A 1 246 ? 3.969 0.283 2.976 1.00 92.75 246 PHE A O 1
ATOM 1863 N N . GLU A 1 247 ? 2.076 1.310 2.335 1.00 90.56 247 GLU A N 1
ATOM 1864 C CA . GLU A 1 247 ? 2.331 2.589 2.986 1.00 90.56 247 GLU A CA 1
ATOM 1865 C C . GLU A 1 247 ? 1.405 2.735 4.189 1.00 90.56 247 GLU A C 1
ATOM 1867 O O . GLU A 1 247 ? 0.396 3.450 4.173 1.00 90.56 247 GLU A O 1
ATOM 1872 N N . VAL A 1 248 ? 1.727 1.992 5.246 1.00 92.75 248 VAL A N 1
ATOM 1873 C CA . VAL A 1 248 ? 0.951 2.035 6.484 1.00 92.75 248 VAL A CA 1
ATOM 1874 C C . VAL A 1 248 ? 1.183 3.367 7.191 1.00 92.75 248 VAL A C 1
ATOM 1876 O O . VAL A 1 248 ? 2.292 3.688 7.621 1.00 92.75 248 VAL A O 1
ATOM 1879 N N . SER A 1 249 ? 0.113 4.138 7.351 1.00 93.12 249 SER A N 1
ATOM 1880 C CA . SER A 1 249 ? 0.098 5.413 8.054 1.00 93.12 249 SER A CA 1
ATOM 1881 C C . SER A 1 249 ? -0.491 5.239 9.450 1.00 93.12 249 SER A C 1
ATOM 1883 O O . SER A 1 249 ? -1.706 5.279 9.660 1.00 93.12 249 SER A O 1
ATOM 1885 N N . PHE A 1 250 ? 0.390 5.117 10.443 1.00 92.62 250 PHE A N 1
ATOM 1886 C CA . PHE A 1 250 ? -0.013 5.093 11.853 1.00 92.62 250 PHE A CA 1
ATOM 1887 C C . PHE A 1 250 ? -0.797 6.349 12.240 1.00 92.62 250 PHE A C 1
ATOM 1889 O O . PHE A 1 250 ? -1.781 6.260 12.968 1.00 92.62 250 PHE A O 1
ATOM 1896 N N . ILE A 1 251 ? -0.406 7.511 11.707 1.00 91.12 251 ILE A N 1
ATOM 1897 C CA . ILE A 1 251 ? -1.092 8.785 11.951 1.00 91.12 251 ILE A CA 1
ATOM 1898 C C . ILE A 1 251 ? -2.549 8.700 11.485 1.00 91.12 251 ILE A C 1
ATOM 1900 O O . ILE A 1 251 ? -3.456 9.009 12.256 1.00 91.12 251 ILE A O 1
ATOM 1904 N N . ARG A 1 252 ? -2.790 8.237 10.251 1.00 93.00 252 ARG A N 1
ATOM 1905 C CA . ARG A 1 252 ? -4.145 8.092 9.702 1.00 93.00 252 ARG A CA 1
ATOM 1906 C C . ARG A 1 252 ? -4.979 7.115 10.524 1.00 93.00 252 ARG A C 1
ATOM 1908 O O . ARG A 1 252 ? -6.110 7.445 10.879 1.00 93.00 252 ARG A O 1
ATOM 1915 N N . TYR A 1 253 ? -4.403 5.972 10.893 1.00 95.25 253 TYR A N 1
ATOM 1916 C CA . TYR A 1 253 ? -5.057 5.014 11.780 1.00 95.25 253 TYR A CA 1
ATOM 1917 C C . TYR A 1 253 ? -5.472 5.654 13.117 1.00 95.25 253 TYR A C 1
ATOM 1919 O O . TYR A 1 253 ? -6.644 5.578 13.491 1.00 95.25 253 TYR A O 1
ATOM 1927 N N . PHE A 1 254 ? -4.547 6.321 13.818 1.00 92.00 254 PHE A N 1
ATOM 1928 C CA . PHE A 1 254 ? -4.828 6.924 15.124 1.00 92.00 254 PHE A CA 1
ATOM 1929 C C . PHE A 1 254 ? -5.832 8.073 15.042 1.00 92.00 254 PHE A C 1
ATOM 1931 O O . PHE A 1 254 ? -6.644 8.217 15.954 1.00 92.00 254 PHE A O 1
ATOM 1938 N N . ILE A 1 255 ? -5.835 8.852 13.958 1.00 91.06 255 ILE A N 1
ATOM 1939 C CA . ILE A 1 255 ? -6.850 9.890 13.736 1.00 91.06 255 ILE A CA 1
ATOM 1940 C C . ILE A 1 255 ? -8.234 9.251 13.587 1.00 91.06 255 ILE A C 1
ATOM 1942 O O . ILE A 1 255 ? -9.161 9.644 14.292 1.00 91.06 255 ILE A O 1
ATOM 1946 N N . ILE A 1 256 ? -8.384 8.244 12.720 1.00 92.25 256 ILE A N 1
ATOM 1947 C CA . ILE A 1 256 ? -9.683 7.596 12.478 1.00 92.25 256 ILE A CA 1
ATOM 1948 C C . ILE A 1 256 ? -10.183 6.902 13.752 1.00 92.25 256 ILE A C 1
ATOM 1950 O O . ILE A 1 256 ? -11.312 7.140 14.187 1.00 92.25 256 ILE A O 1
ATOM 1954 N N . ALA A 1 257 ? -9.341 6.078 14.380 1.00 93.56 257 ALA A N 1
ATOM 1955 C CA . ALA A 1 257 ? -9.697 5.355 15.598 1.00 93.56 257 ALA A CA 1
ATOM 1956 C C . ALA A 1 257 ? -9.945 6.308 16.780 1.00 93.56 257 ALA A C 1
ATOM 1958 O O . ALA A 1 257 ? -10.901 6.122 17.532 1.00 93.56 257 ALA A O 1
ATOM 1959 N N . GLY A 1 258 ? -9.120 7.349 16.927 1.00 90.25 258 GLY A N 1
ATOM 1960 C CA . GLY A 1 258 ? -9.220 8.343 17.993 1.00 90.25 258 GLY A CA 1
ATOM 1961 C C . GLY A 1 258 ? -10.479 9.200 17.891 1.00 90.25 258 GLY A C 1
ATOM 1962 O O . GLY A 1 258 ? -11.188 9.352 18.884 1.00 90.25 258 GLY A O 1
ATOM 1963 N N . LEU A 1 259 ? -10.819 9.696 16.696 1.00 89.81 259 LEU A N 1
ATOM 1964 C CA . LEU A 1 259 ? -12.060 10.449 16.470 1.00 89.81 259 LEU A CA 1
ATOM 1965 C C . LEU A 1 259 ? -13.301 9.578 16.700 1.00 89.81 259 LEU A C 1
ATOM 1967 O O . LEU A 1 259 ? -14.273 10.019 17.319 1.00 89.81 259 LEU A O 1
ATOM 1971 N N . ALA A 1 260 ? -13.267 8.319 16.261 1.00 91.19 260 ALA A N 1
ATOM 1972 C CA . ALA A 1 260 ? -14.348 7.382 16.533 1.00 91.19 260 ALA A CA 1
ATOM 1973 C C . ALA A 1 260 ? -14.486 7.094 18.040 1.00 91.19 260 ALA A C 1
ATOM 1975 O O . ALA A 1 260 ? -15.590 7.126 18.580 1.00 91.19 260 ALA A O 1
ATOM 1976 N N . ALA A 1 261 ? -13.379 6.883 18.756 1.00 90.81 261 ALA A N 1
ATOM 1977 C CA . ALA A 1 261 ? -13.411 6.693 20.204 1.00 90.81 261 ALA A CA 1
ATOM 1978 C C . ALA A 1 261 ? -13.951 7.934 20.933 1.00 90.81 261 ALA A C 1
ATOM 1980 O O . ALA A 1 261 ? -14.812 7.806 21.804 1.00 90.81 261 ALA A O 1
ATOM 1981 N N . LEU A 1 262 ? -13.511 9.131 20.536 1.00 87.94 262 LEU A N 1
ATOM 1982 C CA . LEU A 1 262 ? -13.976 10.396 21.098 1.00 87.94 262 LEU A CA 1
ATOM 1983 C C . LEU A 1 262 ? -15.487 10.572 20.911 1.00 87.94 262 LEU A C 1
ATOM 1985 O O . LEU A 1 262 ? -16.194 10.850 21.876 1.00 87.94 262 LEU A O 1
ATOM 1989 N N . THR A 1 263 ? -16.001 10.354 19.699 1.00 86.88 263 THR A N 1
ATOM 1990 C CA . THR A 1 263 ? -17.446 10.454 19.421 1.00 86.88 263 THR A CA 1
ATOM 1991 C C . THR A 1 263 ? -18.264 9.442 20.226 1.00 86.88 263 THR A C 1
ATOM 1993 O O . THR A 1 263 ? -19.324 9.790 20.749 1.00 86.88 263 THR A O 1
ATOM 1996 N N . ILE A 1 264 ? -17.758 8.217 20.408 1.00 88.56 264 ILE A N 1
ATOM 1997 C CA . ILE A 1 264 ? -18.394 7.195 21.252 1.00 88.56 264 ILE A CA 1
ATOM 1998 C C . ILE A 1 264 ? -18.444 7.632 22.722 1.00 88.56 264 ILE A C 1
ATOM 2000 O O . ILE A 1 264 ? -19.484 7.466 23.364 1.00 88.56 264 ILE A O 1
ATOM 2004 N N . LEU A 1 265 ? -17.348 8.181 23.254 1.00 85.88 265 LEU A N 1
ATOM 2005 C CA . LEU A 1 265 ? -17.268 8.657 24.640 1.00 85.88 265 LEU A CA 1
ATOM 2006 C C . LEU A 1 265 ? -18.202 9.847 24.875 1.00 85.88 265 LEU A C 1
ATOM 2008 O O . LEU A 1 265 ? -18.955 9.862 25.848 1.00 85.88 265 LEU A O 1
ATOM 2012 N N . ILE A 1 266 ? -18.212 10.799 23.942 1.00 81.81 266 ILE A N 1
ATOM 2013 C CA . ILE A 1 266 ? -19.107 11.960 23.940 1.00 81.81 266 ILE A CA 1
ATOM 2014 C C . ILE A 1 266 ? -20.571 11.510 23.987 1.00 81.81 266 ILE A C 1
ATOM 2016 O O . ILE A 1 266 ? -21.304 11.912 24.894 1.00 81.81 266 ILE A O 1
ATOM 2020 N N . ALA A 1 267 ? -20.973 10.622 23.073 1.00 77.56 267 ALA A N 1
ATOM 2021 C CA . ALA A 1 267 ? -22.341 10.116 22.986 1.00 77.56 267 ALA A CA 1
ATOM 2022 C C . ALA A 1 267 ? -22.745 9.243 24.189 1.00 77.56 267 ALA A C 1
ATOM 2024 O O . ALA A 1 267 ? -23.930 9.129 24.498 1.00 77.56 267 ALA A O 1
ATOM 2025 N N . GLY A 1 268 ? -21.779 8.604 24.856 1.00 68.94 268 GLY A N 1
ATOM 2026 C CA . GLY A 1 268 ? -22.000 7.801 26.061 1.00 68.94 268 GLY A CA 1
ATOM 2027 C C . GLY A 1 268 ? -22.033 8.607 27.363 1.00 68.94 268 GLY A C 1
ATOM 2028 O O . GLY A 1 268 ? -22.456 8.075 28.389 1.00 68.94 268 GLY A O 1
ATOM 2029 N N . SER A 1 269 ? -21.598 9.869 27.349 1.00 67.88 269 SER A N 1
ATOM 2030 C CA . SER A 1 269 ? -21.482 10.676 28.562 1.00 67.88 269 SER A CA 1
ATOM 2031 C C . SER A 1 269 ? -22.846 11.185 29.049 1.00 67.88 269 SER A C 1
ATOM 2033 O O . SER A 1 269 ? -23.569 11.887 28.342 1.00 67.88 269 SER A O 1
ATOM 2035 N N . ALA A 1 270 ? -23.168 10.926 30.322 1.00 57.25 270 ALA A N 1
ATOM 2036 C CA . ALA A 1 270 ? -24.366 11.464 30.981 1.00 57.25 270 ALA A CA 1
ATOM 2037 C C . ALA A 1 270 ? -24.390 13.011 31.039 1.00 57.25 270 ALA A C 1
ATOM 2039 O O . ALA A 1 270 ? -25.411 13.630 31.352 1.00 57.25 270 ALA A O 1
ATOM 2040 N N . ALA A 1 271 ? -23.248 13.655 30.773 1.00 51.78 271 ALA A N 1
ATOM 2041 C CA . ALA A 1 271 ? -23.115 15.100 30.646 1.00 51.78 271 ALA A CA 1
ATOM 2042 C C . ALA A 1 271 ? -23.784 15.644 29.373 1.00 51.78 271 ALA A C 1
ATOM 2044 O O . ALA A 1 271 ? -24.389 16.713 29.450 1.00 51.78 271 ALA A O 1
ATOM 2045 N N . MET A 1 272 ? -23.726 14.903 28.259 1.00 50.81 272 MET A N 1
ATOM 2046 C CA . MET A 1 272 ? -24.248 15.321 26.949 1.00 50.81 272 MET A CA 1
ATOM 2047 C C . MET A 1 272 ? -25.582 14.686 26.552 1.00 50.81 272 MET A C 1
ATOM 2049 O O . MET A 1 272 ? -26.198 15.129 25.589 1.00 50.81 272 MET A O 1
ATOM 2053 N N . THR A 1 273 ? -26.075 13.696 27.299 1.00 55.00 273 THR A N 1
ATOM 2054 C CA . THR A 1 273 ? -27.434 13.158 27.106 1.00 55.00 273 THR A CA 1
ATOM 2055 C C . THR A 1 273 ? -28.522 13.982 27.803 1.00 55.00 273 THR A C 1
ATOM 2057 O O . THR A 1 273 ? -29.704 13.705 27.614 1.00 55.00 273 THR A O 1
ATOM 2060 N N . LYS A 1 274 ? -28.156 14.975 28.628 1.00 58.09 274 LYS A N 1
ATOM 2061 C CA . LYS A 1 274 ? -29.110 15.929 29.216 1.00 58.09 274 LYS A CA 1
ATOM 2062 C C . LYS A 1 274 ? -29.354 17.096 28.262 1.00 58.09 274 LYS A C 1
ATOM 2064 O O . LYS A 1 274 ? -28.462 17.474 27.506 1.00 58.09 274 LYS A O 1
ATOM 2069 N N . SER A 1 275 ? -30.556 17.671 28.308 1.00 54.28 275 SER A N 1
ATOM 2070 C CA . SER A 1 275 ? -30.921 18.804 27.455 1.00 54.28 275 SER A CA 1
ATOM 2071 C C . SER A 1 275 ? -29.923 19.960 27.627 1.00 54.28 275 SER A C 1
ATOM 2073 O O . SER A 1 275 ? -29.500 20.280 28.740 1.00 54.28 275 SER A O 1
ATOM 2075 N N . VAL A 1 276 ? -29.542 20.615 26.523 1.00 56.38 276 VAL A N 1
ATOM 2076 C CA . VAL A 1 276 ? -28.601 21.757 26.537 1.00 56.38 276 VAL A CA 1
ATOM 2077 C C . VAL A 1 276 ? -29.090 22.874 27.475 1.00 56.38 276 VAL A C 1
ATOM 2079 O O . VAL A 1 276 ? -28.278 23.616 28.026 1.00 56.38 276 VAL A O 1
ATOM 2082 N N . SER A 1 277 ? -30.403 22.965 27.715 1.00 58.19 277 SER A N 1
ATOM 2083 C CA . SER A 1 277 ? -31.031 23.876 28.677 1.00 58.19 277 SER A CA 1
ATOM 2084 C C . SER A 1 277 ? -30.621 23.646 30.135 1.00 58.19 277 SER A C 1
ATOM 2086 O O . SER A 1 277 ? -30.534 24.625 30.868 1.00 58.19 277 SER A O 1
ATOM 2088 N N . GLU A 1 278 ? -30.319 22.413 30.555 1.00 60.94 278 GLU A N 1
ATOM 2089 C CA . GLU A 1 278 ? -30.001 22.091 31.958 1.00 60.94 278 GLU A CA 1
ATOM 2090 C C . GLU A 1 278 ? -28.527 22.326 32.332 1.00 60.94 278 GLU A C 1
ATOM 2092 O O . GLU A 1 278 ? -28.225 22.575 33.498 1.00 60.94 278 GLU A O 1
ATOM 2097 N N . ARG A 1 279 ? -27.584 22.259 31.376 1.00 59.72 279 ARG A N 1
ATOM 2098 C CA . ARG A 1 279 ? -26.133 22.429 31.637 1.00 59.72 279 ARG A CA 1
ATOM 2099 C C . ARG A 1 279 ? -25.389 23.217 30.551 1.00 59.72 279 ARG A C 1
ATOM 2101 O O . ARG A 1 279 ? -24.342 22.793 30.059 1.00 59.72 279 ARG A O 1
ATOM 2108 N N . LYS A 1 280 ? -25.882 24.419 30.224 1.00 60.22 280 LYS A N 1
ATOM 2109 C CA . LYS A 1 280 ? -25.259 25.328 29.235 1.00 60.22 280 LYS A CA 1
ATOM 2110 C C . LYS A 1 280 ? -23.769 25.603 29.490 1.00 60.22 280 LYS A C 1
ATOM 2112 O O . LYS A 1 280 ? -23.002 25.652 28.534 1.00 60.22 280 LYS A O 1
ATOM 2117 N N . HIS A 1 281 ? -23.352 25.777 30.748 1.00 61.50 281 HIS A N 1
ATOM 2118 C CA . HIS A 1 281 ? -21.964 26.128 31.085 1.00 61.50 281 HIS A CA 1
ATOM 2119 C C . HIS A 1 281 ? -20.988 24.967 30.836 1.00 61.50 281 HIS A C 1
ATOM 2121 O O . HIS A 1 281 ? -19.979 25.139 30.158 1.00 61.50 281 HIS A O 1
ATOM 2127 N N . SER A 1 282 ? -21.323 23.759 31.303 1.00 58.44 282 SER A N 1
ATOM 2128 C CA . SER A 1 282 ? -20.493 22.567 31.082 1.00 58.44 282 SER A CA 1
ATOM 2129 C C . SER A 1 282 ? -20.415 22.193 29.602 1.00 58.44 282 SER A C 1
ATOM 2131 O O . SER A 1 282 ? -19.343 21.851 29.122 1.00 58.44 282 SER A O 1
ATOM 2133 N N . PHE A 1 283 ? -21.519 22.307 28.857 1.00 65.31 283 PHE A N 1
ATOM 2134 C CA . PHE A 1 283 ? -21.529 22.033 27.417 1.00 65.31 283 PHE A CA 1
ATOM 2135 C C . PHE A 1 283 ? -20.617 22.987 26.627 1.00 65.31 283 PHE A C 1
ATOM 2137 O O . PHE A 1 283 ? -19.871 22.547 25.755 1.00 65.31 283 PHE A O 1
ATOM 2144 N N . ARG A 1 284 ? -20.620 24.286 26.969 1.00 69.25 284 ARG A N 1
ATOM 2145 C CA . ARG A 1 284 ? -19.720 25.278 26.356 1.00 69.25 284 ARG A CA 1
ATOM 2146 C C . ARG A 1 284 ? -18.249 24.984 26.646 1.00 69.25 284 ARG A C 1
ATOM 2148 O O . ARG A 1 284 ? -17.442 25.085 25.727 1.00 69.25 284 ARG A O 1
ATOM 2155 N N . LEU A 1 285 ? -17.910 24.586 27.873 1.00 73.62 285 LEU A N 1
ATOM 2156 C CA . LEU A 1 285 ? -16.545 24.179 28.233 1.00 73.62 285 LEU A CA 1
ATOM 2157 C C . LEU A 1 285 ? -16.068 22.990 27.388 1.00 73.62 285 LEU A C 1
ATOM 2159 O O . LEU A 1 285 ? -15.036 23.093 26.733 1.00 73.62 285 LEU A O 1
ATOM 2163 N N . TRP A 1 286 ? -16.865 21.921 27.296 1.00 68.19 286 TRP A N 1
ATOM 2164 C CA . TRP A 1 286 ? -16.511 20.737 26.504 1.00 68.19 286 TRP A CA 1
ATOM 2165 C C . TRP A 1 286 ? -16.350 21.031 25.008 1.00 68.19 286 TRP A C 1
ATOM 2167 O O . TRP A 1 286 ? -15.394 20.562 24.393 1.00 68.19 286 TRP A O 1
ATOM 2177 N N . ILE A 1 287 ? -17.243 21.829 24.409 1.00 75.75 287 ILE A N 1
ATOM 2178 C CA . ILE A 1 287 ? -17.093 22.245 23.003 1.00 75.75 287 ILE A CA 1
ATOM 2179 C C . ILE A 1 287 ? -15.810 23.049 22.811 1.00 75.75 287 ILE A C 1
ATOM 2181 O O . ILE A 1 287 ? -15.111 22.850 21.818 1.00 75.75 287 ILE A O 1
ATOM 2185 N N . THR A 1 288 ? -15.494 23.944 23.746 1.00 76.50 288 THR A N 1
ATOM 2186 C CA . THR A 1 288 ? -14.293 24.780 23.660 1.00 76.50 288 THR A CA 1
ATOM 2187 C C . THR A 1 288 ? -13.037 23.914 23.724 1.00 76.50 288 THR A C 1
ATOM 2189 O O . THR A 1 288 ? -12.161 24.065 22.878 1.00 76.50 288 THR A O 1
ATOM 2192 N N . GLU A 1 289 ? -12.984 22.940 24.635 1.00 76.88 289 GLU A N 1
ATOM 2193 C CA . GLU A 1 289 ? -11.865 21.994 24.735 1.00 76.88 289 GLU A CA 1
ATOM 2194 C C . GLU A 1 289 ? -11.703 21.137 23.474 1.00 76.88 289 GLU A C 1
ATOM 2196 O O . GLU A 1 289 ? -10.597 21.029 22.942 1.00 76.88 289 GLU A O 1
ATOM 2201 N N . VAL A 1 290 ? -12.798 20.582 22.940 1.00 77.44 290 VAL A N 1
ATOM 2202 C CA . VAL A 1 290 ? -12.762 19.799 21.691 1.00 77.44 290 VAL A CA 1
ATOM 2203 C C . VAL A 1 290 ? -12.311 20.665 20.512 1.00 77.44 290 VAL A C 1
ATOM 2205 O O . VAL A 1 290 ? -11.526 20.207 19.683 1.00 77.44 290 VAL A O 1
ATOM 2208 N N . THR A 1 291 ? -12.758 21.922 20.448 1.00 81.12 291 THR A N 1
ATOM 2209 C CA . THR A 1 291 ? -12.382 22.860 19.378 1.00 81.12 291 THR A CA 1
ATOM 2210 C C . THR A 1 291 ? -10.904 23.232 19.458 1.00 81.12 291 THR A C 1
ATOM 2212 O O . THR A 1 291 ? -10.219 23.205 18.436 1.00 81.12 291 THR A O 1
ATOM 2215 N N . ILE A 1 292 ? -10.389 23.513 20.660 1.00 81.94 292 ILE A N 1
ATOM 2216 C CA . ILE A 1 292 ? -8.962 23.784 20.878 1.00 81.94 292 ILE A CA 1
ATOM 2217 C C . ILE A 1 292 ? -8.139 22.567 20.460 1.00 81.94 292 ILE A C 1
ATOM 2219 O O . ILE A 1 292 ? -7.233 22.709 19.644 1.00 81.94 292 ILE A O 1
ATOM 2223 N N . ALA A 1 293 ? -8.492 21.368 20.932 1.00 77.25 293 ALA A N 1
ATOM 2224 C CA . ALA A 1 293 ? -7.783 20.141 20.576 1.00 77.25 293 ALA A CA 1
ATOM 2225 C C . ALA A 1 293 ? -7.786 19.890 19.057 1.00 77.25 293 ALA A C 1
ATOM 2227 O O . ALA A 1 293 ? -6.744 19.578 18.479 1.00 77.25 293 ALA A O 1
ATOM 2228 N N . ALA A 1 294 ? -8.930 20.079 18.391 1.00 76.12 294 ALA A N 1
ATOM 2229 C CA . ALA A 1 294 ? -9.044 19.940 16.941 1.00 76.12 294 ALA A CA 1
ATOM 2230 C C . ALA A 1 294 ? -8.173 20.962 16.194 1.00 76.12 294 ALA A C 1
ATOM 2232 O O . ALA A 1 294 ? -7.472 20.593 15.251 1.00 76.12 294 ALA A O 1
ATOM 2233 N N . MET A 1 295 ? -8.164 22.223 16.638 1.00 80.31 295 MET A N 1
ATOM 2234 C CA . MET A 1 295 ? -7.297 23.257 16.073 1.00 80.31 295 MET A CA 1
ATOM 2235 C C . MET A 1 295 ? -5.817 22.936 16.274 1.00 80.31 295 MET A C 1
ATOM 2237 O O . MET A 1 295 ? -5.042 23.078 15.331 1.00 80.31 295 MET A O 1
ATOM 2241 N N . THR A 1 296 ? -5.415 22.459 17.454 1.00 77.06 296 THR A N 1
ATOM 2242 C CA . THR A 1 296 ? -4.026 22.059 17.719 1.00 77.06 296 THR A CA 1
ATOM 2243 C C . THR A 1 296 ? -3.603 20.897 16.823 1.00 77.06 296 THR A C 1
ATOM 2245 O O . THR A 1 296 ? -2.528 20.949 16.231 1.00 77.06 296 THR A O 1
ATOM 2248 N N . ILE A 1 297 ? -4.455 19.880 16.653 1.00 75.69 297 ILE A N 1
ATOM 2249 C CA . ILE A 1 297 ? -4.184 18.750 15.749 1.00 75.69 297 ILE A CA 1
ATOM 2250 C C . ILE A 1 297 ? -4.067 19.234 14.300 1.00 75.69 297 ILE A C 1
ATOM 2252 O O . ILE A 1 297 ? -3.126 18.848 13.609 1.00 75.69 297 ILE A O 1
ATOM 2256 N N . ALA A 1 298 ? -4.972 20.103 13.841 1.00 74.81 298 ALA A N 1
ATOM 2257 C CA . ALA A 1 298 ? -4.908 20.672 12.497 1.00 74.81 298 ALA A CA 1
ATOM 2258 C C . ALA A 1 298 ? -3.602 21.454 12.270 1.00 74.81 298 ALA A C 1
ATOM 2260 O O . ALA A 1 298 ? -2.980 21.317 11.216 1.00 74.81 298 ALA A O 1
ATOM 2261 N N . LEU A 1 299 ? -3.149 22.211 13.274 1.00 76.88 299 LEU A N 1
ATOM 2262 C CA . LEU A 1 299 ? -1.898 22.967 13.226 1.00 76.88 299 LEU A CA 1
ATOM 2263 C C . LEU A 1 299 ? -0.675 22.041 13.175 1.00 76.88 299 LEU A C 1
ATOM 2265 O O . LEU A 1 299 ? 0.216 22.249 12.355 1.00 76.88 299 LEU A O 1
ATOM 2269 N N . LEU A 1 300 ? -0.659 20.980 13.986 1.00 71.94 300 LEU A N 1
ATOM 2270 C CA . LEU A 1 300 ? 0.403 19.970 13.974 1.00 71.94 300 LEU A CA 1
ATOM 2271 C C . LEU A 1 300 ? 0.466 19.231 12.632 1.00 71.94 300 LEU A C 1
ATOM 2273 O O . LEU A 1 300 ? 1.548 19.052 12.083 1.00 71.94 300 LEU A O 1
ATOM 2277 N N . VAL A 1 301 ? -0.680 18.851 12.061 1.00 71.81 301 VAL A N 1
ATOM 2278 C CA . VAL A 1 301 ? -0.738 18.212 10.734 1.00 71.81 301 VAL A CA 1
ATOM 2279 C C . VAL A 1 301 ? -0.259 19.169 9.639 1.00 71.81 301 VAL A C 1
ATOM 2281 O O . VAL A 1 301 ? 0.484 18.751 8.750 1.00 71.81 301 VAL A O 1
ATOM 2284 N N . ALA A 1 302 ? -0.629 20.451 9.711 1.00 67.25 302 ALA A N 1
ATOM 2285 C CA . ALA A 1 302 ? -0.147 21.470 8.780 1.00 67.25 302 ALA A CA 1
ATOM 2286 C C . ALA A 1 302 ? 1.375 21.668 8.883 1.00 67.25 302 ALA A C 1
ATOM 2288 O O . ALA A 1 302 ? 2.046 21.780 7.859 1.00 67.25 302 ALA A O 1
ATOM 2289 N N . MET A 1 303 ? 1.929 21.638 10.098 1.00 70.69 303 MET A N 1
ATOM 2290 C CA . MET A 1 303 ? 3.375 21.722 10.324 1.00 70.69 303 MET A CA 1
ATOM 2291 C C . MET A 1 303 ? 4.121 20.470 9.842 1.00 70.69 303 MET A C 1
ATOM 2293 O O . MET A 1 303 ? 5.201 20.589 9.272 1.00 70.69 303 MET A O 1
ATOM 2297 N N . VAL A 1 304 ? 3.535 19.277 9.986 1.00 68.06 304 VAL A N 1
ATOM 2298 C CA . VAL A 1 304 ? 4.114 18.019 9.473 1.00 68.06 304 VAL A CA 1
ATOM 2299 C C . VAL A 1 304 ? 4.105 17.964 7.936 1.00 68.06 304 VAL A C 1
ATOM 2301 O O . VAL A 1 304 ? 4.939 17.283 7.344 1.00 68.06 304 VAL A O 1
ATOM 2304 N N . LYS A 1 305 ? 3.207 18.701 7.265 1.00 47.81 305 LYS A N 1
ATOM 2305 C CA . LYS A 1 305 ? 3.084 18.719 5.796 1.00 47.81 305 LYS A CA 1
ATOM 2306 C C . LYS A 1 305 ? 3.791 19.895 5.106 1.00 47.81 305 LYS A C 1
ATOM 2308 O O . LYS A 1 305 ? 3.532 20.150 3.933 1.00 47.81 305 LYS A O 1
ATOM 2313 N N . ALA A 1 306 ? 4.724 20.565 5.773 1.00 37.50 306 ALA A N 1
ATOM 2314 C CA . ALA A 1 306 ? 5.556 21.584 5.139 1.00 37.50 306 ALA A CA 1
ATOM 2315 C C . ALA A 1 306 ? 7.031 21.148 5.043 1.00 37.50 306 ALA A C 1
ATOM 2317 O O . ALA A 1 306 ? 7.869 21.677 5.772 1.00 37.50 306 ALA A O 1
ATOM 2318 N N . PRO A 1 307 ? 7.407 20.238 4.119 1.00 39.25 307 PRO A N 1
ATOM 2319 C CA . PRO A 1 307 ? 8.719 20.367 3.510 1.00 39.25 307 PRO A CA 1
ATOM 2320 C C . PRO A 1 307 ? 8.697 21.682 2.720 1.00 39.25 307 PRO A C 1
ATOM 2322 O O . PRO A 1 307 ? 7.789 21.929 1.923 1.00 39.25 307 PRO A O 1
ATOM 2325 N N . GLY A 1 308 ? 9.627 22.579 3.039 1.00 46.81 308 GLY A N 1
ATOM 2326 C CA . GLY A 1 308 ? 9.694 23.910 2.450 1.00 46.81 308 GLY A CA 1
ATOM 2327 C C . GLY A 1 308 ? 9.629 23.881 0.921 1.00 46.81 308 GLY A C 1
ATOM 2328 O O . GLY A 1 308 ? 10.192 22.998 0.282 1.00 46.81 308 GLY A O 1
ATOM 2329 N N . GLY A 1 309 ? 8.945 24.876 0.349 1.00 44.97 309 GLY A N 1
ATOM 2330 C CA . GLY A 1 309 ? 9.025 25.171 -1.082 1.00 44.97 309 GLY A CA 1
ATOM 2331 C C . GLY A 1 309 ? 7.693 25.217 -1.826 1.00 44.97 309 GLY A C 1
ATOM 2332 O O . GLY A 1 309 ? 7.445 24.387 -2.697 1.00 44.97 309 GLY A O 1
ATOM 2333 N N . ARG A 1 310 ? 6.860 26.227 -1.540 1.00 34.81 310 ARG A N 1
ATOM 2334 C CA . ARG A 1 310 ? 6.106 26.972 -2.572 1.00 34.81 310 ARG A CA 1
ATOM 2335 C C . ARG A 1 310 ? 5.355 28.159 -1.963 1.00 34.81 310 ARG A C 1
ATOM 2337 O O . ARG A 1 310 ? 4.174 28.081 -1.639 1.00 34.81 310 ARG A O 1
ATOM 2344 N N . ARG A 1 311 ? 6.048 29.293 -1.846 1.00 37.59 311 ARG A N 1
ATOM 2345 C CA . ARG A 1 311 ? 5.408 30.584 -2.123 1.00 37.59 311 ARG A CA 1
ATOM 2346 C C . ARG A 1 311 ? 5.544 30.821 -3.630 1.00 37.59 311 ARG A C 1
ATOM 2348 O O . ARG A 1 311 ? 6.592 30.534 -4.189 1.00 37.59 311 ARG A O 1
ATOM 2355 N N . GLU A 1 312 ? 4.458 31.302 -4.231 1.00 41.56 312 GLU A N 1
ATOM 2356 C CA . GLU A 1 312 ? 4.329 31.796 -5.613 1.00 41.56 312 GLU A CA 1
ATOM 2357 C C . GLU A 1 312 ? 4.238 30.769 -6.757 1.00 41.56 312 GLU A C 1
ATOM 2359 O O . GLU A 1 312 ? 5.214 30.379 -7.388 1.00 41.56 312 GLU A O 1
ATOM 2364 N N . ARG A 1 313 ? 2.997 30.397 -7.100 1.00 30.52 313 ARG A N 1
ATOM 2365 C CA . ARG A 1 313 ? 2.324 30.838 -8.342 1.00 30.52 313 ARG A CA 1
ATOM 2366 C C . ARG A 1 313 ? 0.960 30.156 -8.454 1.00 30.52 313 ARG A C 1
ATOM 2368 O O . ARG A 1 313 ? 0.795 29.133 -9.109 1.00 30.52 313 ARG A O 1
ATOM 2375 N N . ILE A 1 314 ? -0.034 30.757 -7.809 1.00 35.19 314 ILE A N 1
ATOM 2376 C CA . ILE A 1 314 ? -1.428 30.649 -8.240 1.00 35.19 314 ILE A CA 1
ATOM 2377 C C . ILE A 1 314 ? -1.672 31.909 -9.064 1.00 35.19 314 ILE A C 1
ATOM 2379 O O . ILE A 1 314 ? -1.971 32.949 -8.495 1.00 35.19 314 ILE A O 1
ATOM 2383 N N . LEU A 1 315 ? -1.403 31.825 -10.368 1.00 37.31 315 LEU A N 1
ATOM 2384 C CA . LEU A 1 315 ? -1.953 32.654 -11.452 1.00 37.31 315 LEU A CA 1
ATOM 2385 C C . LEU A 1 315 ? -1.182 32.315 -12.731 1.00 37.31 315 LEU A C 1
ATOM 2387 O O . LEU A 1 315 ? -0.116 32.858 -12.985 1.00 37.31 315 LEU A O 1
ATOM 2391 N N . HIS A 1 316 ? -1.688 31.319 -13.459 1.00 33.16 316 HIS A N 1
ATOM 2392 C CA . HIS A 1 316 ? -1.780 31.256 -14.925 1.00 33.16 316 HIS A CA 1
ATOM 2393 C C . HIS A 1 316 ? -2.331 29.877 -15.318 1.00 33.16 316 HIS A C 1
ATOM 2395 O O . HIS A 1 316 ? -1.689 29.074 -15.985 1.00 33.16 316 HIS A O 1
ATOM 2401 N N . VAL A 1 317 ? -3.565 29.599 -14.887 1.00 36.44 317 VAL A N 1
ATOM 2402 C CA . VAL A 1 317 ? -4.433 28.656 -15.598 1.00 36.44 317 VAL A CA 1
ATOM 2403 C C . VAL A 1 317 ? -5.182 29.502 -16.615 1.00 36.44 317 VAL A C 1
ATOM 2405 O O . VAL A 1 317 ? -6.035 30.303 -16.244 1.00 36.44 317 VAL A O 1
ATOM 2408 N N . GLY A 1 318 ? -4.796 29.390 -17.883 1.00 37.62 318 GLY A N 1
ATOM 2409 C CA . GLY A 1 318 ? -5.470 30.097 -18.966 1.00 37.62 318 GLY A CA 1
ATOM 2410 C C . GLY A 1 318 ? -4.550 30.541 -20.091 1.00 37.62 318 GLY A C 1
ATOM 2411 O O . GLY A 1 318 ? -4.473 31.730 -20.381 1.00 37.62 318 GLY A O 1
ATOM 2412 N N . ARG A 1 319 ? -3.892 29.604 -20.778 1.00 29.56 319 ARG A N 1
ATOM 2413 C CA . ARG A 1 319 ? -3.602 29.805 -22.201 1.00 29.56 319 ARG A CA 1
ATOM 2414 C C . ARG A 1 319 ? -3.765 28.484 -22.938 1.00 29.56 319 ARG A C 1
ATOM 2416 O O . ARG A 1 319 ? -3.004 27.545 -22.742 1.00 29.56 319 ARG A O 1
ATOM 2423 N N . ARG A 1 320 ? -4.844 28.433 -23.722 1.00 36.19 320 ARG A N 1
ATOM 2424 C CA . ARG A 1 320 ? -5.091 27.431 -24.757 1.00 36.19 320 ARG A CA 1
ATOM 2425 C C . ARG A 1 320 ? -3.888 27.396 -25.704 1.00 36.19 320 ARG A C 1
ATOM 2427 O O . ARG A 1 320 ? -3.298 28.446 -25.966 1.00 36.19 320 ARG A O 1
ATOM 2434 N N . ARG A 1 321 ? -3.584 26.212 -26.242 1.00 35.84 321 ARG A N 1
ATOM 2435 C CA . ARG A 1 321 ? -2.855 26.093 -27.511 1.00 35.84 321 ARG A CA 1
ATOM 2436 C C . ARG A 1 321 ? -3.582 26.960 -28.554 1.00 35.84 321 ARG A C 1
ATOM 2438 O O . ARG A 1 321 ? -4.809 26.865 -28.614 1.00 35.84 321 ARG A O 1
ATOM 2445 N N . PRO A 1 322 ? -2.899 27.810 -29.332 1.00 34.44 322 PRO A N 1
ATOM 2446 C CA . PRO A 1 322 ? -3.446 28.262 -30.596 1.00 34.44 322 PRO A CA 1
ATOM 2447 C C . PRO A 1 322 ? -3.224 27.145 -31.613 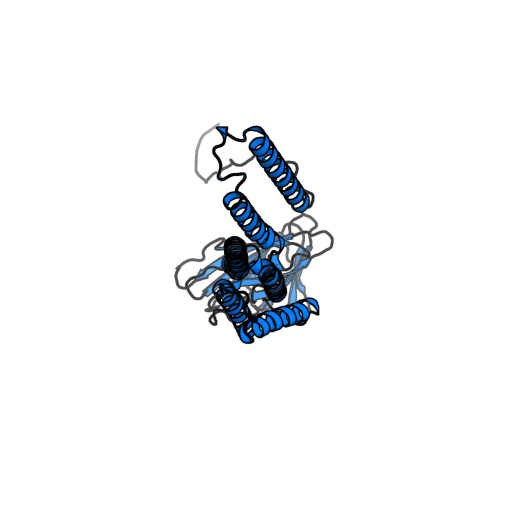1.00 34.44 322 PRO A C 1
ATOM 2449 O O . PRO A 1 322 ? -2.085 26.760 -31.873 1.00 34.44 322 PRO A O 1
ATOM 2452 N N . ASP A 1 323 ? -4.332 26.617 -32.119 1.00 33.12 323 ASP A N 1
ATOM 2453 C CA . ASP A 1 323 ? -4.371 25.840 -33.347 1.00 33.12 323 ASP A CA 1
ATOM 2454 C C . ASP A 1 323 ? -3.914 26.707 -34.527 1.00 33.12 323 ASP A C 1
ATOM 2456 O O . ASP A 1 323 ? -4.195 27.910 -34.592 1.00 33.12 323 ASP A O 1
ATOM 2460 N N . ASP A 1 324 ? -3.245 26.057 -35.471 1.00 34.94 324 ASP A N 1
ATOM 2461 C CA . ASP A 1 324 ? -3.071 26.524 -36.836 1.00 34.94 324 ASP A CA 1
ATOM 2462 C C . ASP A 1 324 ? -4.431 26.861 -37.466 1.00 34.94 324 ASP A C 1
ATOM 2464 O O . ASP A 1 324 ? -5.328 26.018 -37.496 1.00 34.94 324 ASP A O 1
ATOM 2468 N N . ASN A 1 325 ? -4.581 28.084 -37.990 1.00 30.72 325 ASN A N 1
ATOM 2469 C CA . ASN A 1 325 ? -5.177 28.345 -39.307 1.00 30.72 325 ASN A CA 1
ATOM 2470 C C . ASN A 1 325 ? -5.217 29.847 -39.656 1.00 30.72 325 ASN A C 1
ATOM 2472 O O . ASN A 1 325 ? -5.821 30.656 -38.961 1.00 30.72 325 ASN A O 1
ATOM 2476 N N . ALA A 1 326 ? -4.600 30.154 -40.800 1.00 34.00 326 ALA A N 1
ATOM 2477 C CA . ALA A 1 326 ? -5.081 31.022 -41.880 1.00 34.00 326 ALA A CA 1
ATOM 2478 C C . ALA A 1 326 ? -5.740 32.389 -41.567 1.00 34.00 326 ALA A C 1
ATOM 2480 O O . ALA A 1 326 ? -6.899 32.458 -41.173 1.00 34.00 326 ALA A O 1
ATOM 2481 N N . ALA A 1 327 ? -5.055 33.470 -41.965 1.00 31.84 327 ALA A N 1
ATOM 2482 C CA . ALA A 1 327 ? -5.593 34.604 -42.744 1.00 31.84 327 ALA A CA 1
ATOM 2483 C C . ALA A 1 327 ? -4.402 35.497 -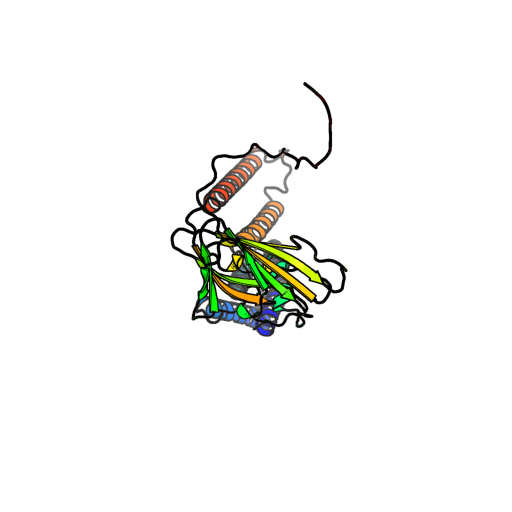43.167 1.00 31.84 327 ALA A C 1
ATOM 2485 O O . ALA A 1 327 ? -3.637 35.940 -42.320 1.00 31.84 327 ALA A O 1
ATOM 2486 N N . CYS A 1 328 ? -4.038 35.576 -44.450 1.00 30.42 328 CYS A N 1
ATOM 2487 C CA . CYS A 1 328 ? -4.545 36.546 -45.434 1.00 30.42 328 CYS A CA 1
ATOM 2488 C C . CYS A 1 328 ? -4.392 38.024 -45.025 1.00 30.42 328 CYS A C 1
ATOM 2490 O O . CYS A 1 328 ? -5.096 38.489 -44.138 1.00 30.42 328 CYS A O 1
ATOM 2492 N N . GLY A 1 329 ? -3.610 38.774 -45.815 1.00 26.77 329 GLY A N 1
ATOM 2493 C CA . GLY A 1 329 ? -3.897 40.181 -46.122 1.00 26.77 329 GLY A CA 1
ATOM 2494 C C . GLY A 1 329 ? -2.797 41.190 -45.788 1.00 26.77 329 GLY A C 1
ATOM 2495 O O . GLY A 1 329 ? -2.543 41.432 -44.619 1.00 26.77 329 GLY A O 1
ATOM 2496 N N . CYS A 1 330 ? -2.214 41.757 -46.855 1.00 30.23 330 CYS A N 1
ATOM 2497 C CA . CYS A 1 330 ? -1.729 43.135 -47.087 1.00 30.23 330 CYS A CA 1
ATOM 2498 C C . CYS A 1 330 ? -1.458 44.027 -45.853 1.00 30.23 330 CYS A C 1
ATOM 2500 O O . CYS A 1 330 ? -2.310 44.164 -44.982 1.00 30.23 330 CYS A O 1
ATOM 2502 N N . ILE A 1 331 ? -0.349 44.765 -45.772 1.00 36.59 331 ILE A N 1
ATOM 2503 C CA . ILE A 1 331 ? 0.193 45.769 -46.714 1.00 36.59 331 ILE A CA 1
ATOM 2504 C C . ILE A 1 331 ? 1.723 45.745 -46.651 1.00 36.59 331 ILE A C 1
ATOM 2506 O O . ILE A 1 331 ? 2.249 45.580 -45.528 1.00 36.59 331 ILE A O 1
#

Secondary structure (DSSP, 8-state):
-HHHHHHHHHHHHHHHHHHHH--S-----HHHHHHHHHHHHHHHHHHTTTTTTSTTTTHHHHHHHHHHHHHHHHHHTTT-HHHHHHHHHHHHHHHHHHHTGGGTTHHHHHH-TT---EEEPGGGSEEE-SSEEEE-TTS-EEEETT-EEEEEEEEEEEE-SEEEEEEEEPTT--EEEEEEEEEETT-SSPEEEEEEEEEETT-GGGGEEE---SSEEEEEEEEEEESSTT-EEEEEEEEETPPPPP---HHHHHHHHHHHHHHHHHHH-TTTSS-TTT-HHHHHHHHHHHHHHHHHHHHHHHHHT--S---S-------PPPPP-------

Sequence (331 aa):
MKYLFLLVLASVIFSTAFSIRQTKQERLSYPCLAGFAAACLAAIADIAGAMKGTPFRGAFLLMGIVAALEFLLIKKKAAEPKVVSRISKAALIAMVLELSLFQLPSLPTVFIGKYKPTRLPLAAAEITGDGYDGIDENGFVKMKGNCSVHFGYKDLNIPVGSIHADIGFDNSTESVENWTDIRDETVKNLRDNVASGRIVRGVNSTSYIPCSLSGNVSQMDIEFRCNGDNGSAVVRSITLNSPIPFEVSFIRYFIIAGLAALTILIAGSAAMTKSVSERKHSFRLWITEVTIAAMTIALLVAMVKAPGGRRERILHVGRRRPDDNAACGCI

Radius of gyration: 26.67 Å; chains: 1; bounding box: 60×65×81 Å

pLDDT: mean 82.4, std 17.14, range [26.77, 97.56]